Protein AF-A0A831ULV8-F1 (afdb_monomer_lite)

Structure (mmCIF, N/CA/C/O backbone):
data_AF-A0A831ULV8-F1
#
_entry.id   AF-A0A831ULV8-F1
#
loop_
_atom_site.group_PDB
_atom_site.id
_atom_site.type_symbol
_atom_site.label_atom_id
_atom_site.label_alt_id
_atom_site.label_comp_id
_atom_site.label_asym_id
_atom_site.label_entity_id
_atom_site.label_seq_id
_atom_site.pdbx_PDB_ins_code
_atom_site.Cartn_x
_atom_site.Cartn_y
_atom_site.Cartn_z
_atom_site.occupancy
_atom_site.B_iso_or_equiv
_atom_site.auth_seq_id
_atom_site.auth_comp_id
_atom_site.auth_asym_id
_atom_site.auth_atom_id
_atom_site.pdbx_PDB_model_num
ATOM 1 N N . MET A 1 1 ? 5.048 45.204 -60.645 1.00 44.41 1 MET A N 1
ATOM 2 C CA . MET A 1 1 ? 6.127 44.285 -60.219 1.00 44.41 1 MET A CA 1
ATOM 3 C C . MET A 1 1 ? 5.521 43.147 -59.410 1.00 44.41 1 MET A C 1
ATOM 5 O O . MET A 1 1 ? 5.108 43.391 -58.288 1.00 44.41 1 MET A O 1
ATOM 9 N N . HIS A 1 2 ? 5.391 41.951 -59.986 1.00 49.88 2 HIS A N 1
ATOM 10 C CA . HIS A 1 2 ? 5.035 40.711 -59.278 1.00 49.88 2 HIS A CA 1
ATOM 11 C C . HIS A 1 2 ? 5.882 39.591 -59.895 1.00 49.88 2 HIS A C 1
ATOM 13 O O . HIS A 1 2 ? 5.518 39.034 -60.927 1.00 49.88 2 HIS A O 1
ATOM 19 N N . GLY A 1 3 ? 7.052 39.328 -59.310 1.00 59.44 3 GLY A N 1
ATOM 20 C CA . GLY A 1 3 ? 7.892 38.193 -59.686 1.00 59.44 3 GLY A CA 1
ATOM 21 C C . GLY A 1 3 ? 7.357 36.935 -59.015 1.00 59.44 3 GLY A C 1
ATOM 22 O O . GLY A 1 3 ? 7.434 36.812 -57.795 1.00 59.44 3 GLY A O 1
ATOM 23 N N . ARG A 1 4 ? 6.775 36.021 -59.796 1.00 63.03 4 ARG A N 1
ATOM 24 C CA . ARG A 1 4 ? 6.417 34.684 -59.312 1.00 63.03 4 ARG A CA 1
ATOM 25 C C . ARG A 1 4 ? 7.653 33.800 -59.434 1.00 63.03 4 ARG A C 1
ATOM 27 O O . ARG A 1 4 ? 8.146 33.584 -60.534 1.00 63.03 4 ARG A O 1
ATOM 34 N N . CYS A 1 5 ? 8.154 33.337 -58.296 1.00 63.75 5 CYS A N 1
ATOM 35 C CA . CYS A 1 5 ? 9.215 32.343 -58.218 1.00 63.75 5 CYS A CA 1
ATOM 36 C C . CYS A 1 5 ? 8.572 30.964 -58.420 1.00 63.75 5 CYS A C 1
ATOM 38 O O . CYS A 1 5 ? 7.865 30.477 -57.534 1.00 63.75 5 CYS A O 1
ATOM 40 N N . GLU A 1 6 ? 8.759 30.363 -59.593 1.00 64.25 6 GLU A N 1
ATOM 41 C CA . GLU A 1 6 ? 8.382 28.970 -59.836 1.00 64.25 6 GLU A CA 1
ATOM 42 C C . GLU A 1 6 ? 9.305 28.062 -59.017 1.00 64.25 6 GLU A C 1
ATOM 44 O O . GLU A 1 6 ? 10.498 27.940 -59.287 1.00 64.25 6 GLU A O 1
ATOM 49 N N . ARG A 1 7 ? 8.757 27.432 -57.974 1.00 62.81 7 ARG A N 1
ATOM 50 C CA . ARG A 1 7 ? 9.444 26.345 -57.274 1.00 62.81 7 ARG A CA 1
ATOM 51 C C . ARG A 1 7 ? 9.420 25.117 -58.178 1.00 62.81 7 ARG A C 1
ATOM 53 O O . ARG A 1 7 ? 8.385 24.466 -58.312 1.00 62.81 7 ARG A O 1
ATOM 60 N N . ALA A 1 8 ? 10.564 24.808 -58.781 1.00 63.75 8 ALA A N 1
ATOM 61 C CA . ALA A 1 8 ? 10.786 23.541 -59.459 1.00 63.75 8 ALA A CA 1
ATOM 62 C C . ALA A 1 8 ? 10.522 22.397 -58.469 1.00 63.75 8 ALA A C 1
ATOM 64 O O . ALA A 1 8 ? 11.235 22.218 -57.483 1.00 63.75 8 ALA A O 1
ATOM 65 N N . SER A 1 9 ? 9.443 21.662 -58.715 1.00 62.88 9 SER A N 1
ATOM 66 C CA . SER A 1 9 ? 9.060 20.494 -57.931 1.00 62.88 9 SER A CA 1
ATOM 67 C C . SER A 1 9 ? 9.837 19.303 -58.483 1.00 62.88 9 SER A C 1
ATOM 69 O O . SER A 1 9 ? 9.358 18.611 -59.377 1.00 62.88 9 SER A O 1
ATOM 71 N N . ALA A 1 10 ? 11.074 19.109 -58.024 1.00 74.19 10 ALA A N 1
ATOM 72 C CA . ALA A 1 10 ? 11.824 17.896 -58.330 1.00 74.19 10 ALA A CA 1
ATOM 73 C C . ALA A 1 10 ? 11.142 16.722 -57.610 1.00 74.19 10 ALA A C 1
ATOM 75 O O . ALA A 1 10 ? 11.184 16.624 -56.385 1.00 74.19 10 ALA A O 1
ATOM 76 N N . GLY A 1 11 ? 10.426 15.890 -58.367 1.00 79.25 11 GLY A N 1
ATOM 77 C CA . GLY A 1 11 ? 9.801 14.681 -57.842 1.00 79.25 11 GLY A CA 1
ATOM 78 C C . GLY A 1 11 ? 10.858 13.636 -57.493 1.00 79.25 11 GLY A C 1
ATOM 79 O O . GLY A 1 11 ? 11.794 13.433 -58.262 1.00 79.25 11 GLY A O 1
ATOM 80 N N . LEU A 1 12 ? 10.694 12.975 -56.345 1.00 82.31 12 LEU A N 1
ATOM 81 C CA . LEU A 1 12 ? 11.511 11.831 -55.936 1.00 82.31 12 LEU A CA 1
ATOM 82 C C . LEU A 1 12 ? 11.413 10.718 -56.981 1.00 82.31 12 LEU A C 1
ATOM 84 O O . LEU A 1 12 ? 10.315 10.290 -57.350 1.00 82.31 12 LEU A O 1
ATOM 88 N N . THR A 1 13 ? 12.559 10.231 -57.441 1.00 93.44 13 THR A N 1
ATOM 89 C CA . THR A 1 13 ? 12.600 9.058 -58.312 1.00 93.44 13 THR A CA 1
ATOM 90 C C . THR A 1 13 ? 12.293 7.794 -57.504 1.00 93.44 13 THR A C 1
ATOM 92 O O . THR A 1 13 ? 12.571 7.703 -56.307 1.00 93.44 13 THR A O 1
ATOM 95 N N . LEU A 1 14 ? 11.726 6.774 -58.156 1.00 91.69 14 LEU A N 1
ATOM 96 C CA . LEU A 1 14 ? 11.402 5.499 -57.502 1.00 91.69 14 LEU A CA 1
ATOM 97 C C . LEU A 1 14 ? 12.647 4.824 -56.893 1.00 91.69 14 LEU A C 1
ATOM 99 O O . LEU A 1 14 ? 12.555 4.188 -55.845 1.00 91.69 14 LEU A O 1
ATOM 103 N N . ALA A 1 15 ? 13.813 5.001 -57.522 1.00 93.12 15 ALA A N 1
ATOM 104 C CA . ALA A 1 15 ? 15.082 4.483 -57.021 1.00 93.12 15 ALA A CA 1
ATOM 105 C C . ALA A 1 15 ? 15.525 5.178 -55.721 1.00 93.12 15 ALA A C 1
ATOM 107 O O . ALA A 1 15 ? 15.932 4.498 -54.782 1.00 93.12 15 ALA A O 1
ATOM 108 N N . GLU A 1 16 ? 15.398 6.506 -55.630 1.00 92.38 16 GLU A N 1
ATOM 109 C CA . GLU A 1 16 ? 15.710 7.253 -54.402 1.00 92.38 16 GLU A CA 1
ATOM 110 C C . GLU A 1 16 ? 14.804 6.830 -53.244 1.00 92.38 16 GLU A C 1
ATOM 112 O O . GLU A 1 16 ? 15.288 6.607 -52.135 1.00 92.38 16 GLU A O 1
ATOM 117 N N . LEU A 1 17 ? 13.506 6.635 -53.507 1.00 94.50 17 LEU A N 1
ATOM 118 C CA . LEU A 1 17 ? 12.571 6.134 -52.499 1.00 94.50 17 LEU A CA 1
ATOM 119 C C . LEU A 1 17 ? 12.999 4.753 -51.971 1.00 94.50 17 LEU A C 1
ATOM 121 O O . LEU A 1 17 ? 12.974 4.515 -50.764 1.00 94.50 17 LEU A O 1
ATOM 125 N N . LEU A 1 18 ? 13.417 3.851 -52.863 1.00 95.50 18 LEU A N 1
ATOM 126 C CA . LEU A 1 18 ? 13.834 2.500 -52.490 1.00 95.50 18 LEU A CA 1
ATOM 127 C C . LEU A 1 18 ? 15.087 2.522 -51.605 1.00 95.50 18 LEU A C 1
ATOM 129 O O . LEU A 1 18 ? 15.127 1.834 -50.587 1.00 95.50 18 LEU A O 1
ATOM 133 N N . VAL A 1 19 ? 16.077 3.351 -51.943 1.00 96.56 19 VAL A N 1
ATOM 134 C CA . VAL A 1 19 ? 17.294 3.511 -51.130 1.00 96.56 19 VAL A CA 1
ATOM 135 C C . VAL A 1 19 ? 16.959 4.046 -49.736 1.00 96.56 19 VAL A C 1
ATOM 137 O O . VAL A 1 19 ? 17.449 3.510 -48.743 1.00 96.56 19 VAL A O 1
ATOM 140 N N . VAL A 1 20 ? 16.084 5.051 -49.638 1.00 96.75 20 VAL A N 1
ATOM 141 C CA . VAL A 1 20 ? 15.657 5.606 -48.344 1.00 96.75 20 VAL A CA 1
ATOM 142 C C . VAL A 1 20 ? 14.977 4.541 -47.482 1.00 96.75 20 VAL A C 1
ATOM 144 O O . VAL A 1 20 ? 15.298 4.419 -46.300 1.00 96.75 20 VAL A O 1
ATOM 147 N N . LEU A 1 21 ? 14.093 3.724 -48.061 1.00 96.25 21 LEU A N 1
ATOM 148 C CA . LEU A 1 21 ? 13.426 2.644 -47.326 1.00 96.25 21 LEU A CA 1
ATOM 149 C C . LEU A 1 21 ? 14.411 1.586 -46.815 1.00 96.25 21 LEU A C 1
ATOM 151 O O . LEU A 1 21 ? 14.266 1.125 -45.684 1.00 96.25 21 LEU A O 1
ATOM 155 N N . VAL A 1 22 ? 15.434 1.236 -47.602 1.00 97.88 22 VAL A N 1
ATOM 156 C CA . VAL A 1 22 ? 16.490 0.307 -47.168 1.00 97.88 22 VAL A CA 1
ATOM 157 C C . VAL A 1 22 ? 17.270 0.883 -45.986 1.00 97.88 22 VAL A C 1
ATOM 159 O O . VAL A 1 22 ? 17.462 0.188 -44.989 1.00 97.88 22 VAL A O 1
ATOM 162 N N . ILE A 1 23 ? 17.670 2.155 -46.054 1.00 97.19 23 ILE A N 1
ATOM 163 C CA . ILE A 1 23 ? 18.409 2.813 -44.967 1.00 97.19 23 ILE A CA 1
ATOM 164 C C . ILE A 1 23 ? 17.558 2.870 -43.691 1.00 97.19 23 ILE A C 1
ATOM 166 O O . ILE A 1 23 ? 18.049 2.528 -42.616 1.00 97.19 23 ILE A O 1
ATOM 170 N N . ILE A 1 24 ? 16.276 3.242 -43.797 1.00 95.75 24 ILE A N 1
ATOM 171 C CA . ILE A 1 24 ? 15.356 3.262 -42.649 1.00 95.75 24 ILE A CA 1
ATOM 172 C C . ILE A 1 24 ? 15.186 1.853 -42.067 1.00 95.75 24 ILE A C 1
ATOM 174 O O . ILE A 1 24 ? 15.210 1.703 -40.848 1.00 95.75 24 ILE A O 1
ATOM 178 N N . GLY A 1 25 ? 15.068 0.820 -42.907 1.00 96.88 25 GLY A N 1
ATOM 179 C CA . GLY A 1 25 ? 14.960 -0.571 -42.460 1.00 96.88 25 GLY A CA 1
ATOM 180 C C . GLY A 1 25 ? 16.186 -1.036 -41.671 1.00 96.88 25 GLY A C 1
ATOM 181 O O . GLY A 1 25 ? 16.046 -1.628 -40.601 1.00 96.88 25 GLY A O 1
ATOM 182 N N . VAL A 1 26 ? 17.387 -0.704 -42.152 1.00 95.88 26 VAL A N 1
ATOM 183 C CA . VAL A 1 26 ? 18.640 -1.026 -41.452 1.00 95.88 26 VAL A CA 1
ATOM 184 C C . VAL A 1 26 ? 18.739 -0.254 -40.135 1.00 95.88 26 VAL A C 1
ATOM 186 O O . VAL A 1 26 ? 18.987 -0.869 -39.099 1.00 95.88 26 VAL A O 1
ATOM 189 N N . MET A 1 27 ? 18.477 1.057 -40.132 1.00 95.62 27 MET A N 1
ATOM 190 C CA . MET A 1 27 ? 18.512 1.853 -38.899 1.00 95.62 27 MET A CA 1
ATOM 191 C C . MET A 1 27 ? 17.498 1.351 -37.865 1.00 95.62 27 MET A C 1
ATOM 193 O O . MET A 1 27 ? 17.8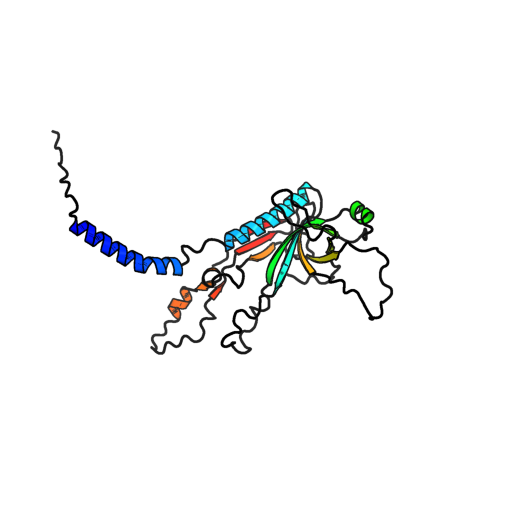46 1.190 -36.697 1.00 95.62 27 MET A O 1
ATOM 197 N N . ALA A 1 28 ? 16.271 1.034 -38.287 1.00 92.88 28 ALA A N 1
ATOM 198 C CA . ALA A 1 28 ? 15.246 0.490 -37.402 1.00 92.88 28 ALA A CA 1
ATOM 199 C C . ALA A 1 28 ? 15.661 -0.864 -36.802 1.00 92.88 28 ALA A C 1
ATOM 201 O O . ALA A 1 28 ? 15.442 -1.092 -35.614 1.00 92.88 28 ALA A O 1
ATOM 202 N N . SER A 1 29 ? 16.311 -1.738 -37.581 1.00 93.75 29 SER A N 1
ATOM 203 C CA . SER A 1 29 ? 16.758 -3.057 -37.104 1.00 93.75 29 SER A CA 1
ATOM 204 C C . SER A 1 29 ? 17.772 -2.988 -35.955 1.00 93.75 29 SER A C 1
ATOM 206 O O . SER A 1 29 ? 17.779 -3.866 -35.096 1.00 93.75 29 SER A O 1
ATOM 208 N N . ILE A 1 30 ? 18.579 -1.924 -35.906 1.00 89.69 30 ILE A N 1
ATOM 209 C CA . ILE A 1 30 ? 19.590 -1.701 -34.862 1.00 89.69 30 ILE A CA 1
ATOM 210 C C . ILE A 1 30 ? 18.995 -0.904 -33.694 1.00 89.69 30 ILE A C 1
ATOM 212 O O . ILE A 1 30 ? 19.258 -1.206 -32.532 1.00 89.69 30 ILE A O 1
ATOM 216 N N . ALA A 1 31 ? 18.157 0.092 -33.987 1.00 82.88 31 ALA A N 1
ATOM 217 C CA . ALA A 1 31 ? 17.582 0.965 -32.970 1.00 82.88 31 ALA A CA 1
ATOM 218 C C . ALA A 1 31 ? 16.526 0.265 -32.099 1.00 82.88 31 ALA A C 1
ATOM 220 O O . ALA A 1 31 ? 16.419 0.569 -30.914 1.00 82.88 31 ALA A O 1
ATOM 221 N N . ILE A 1 32 ? 15.748 -0.675 -32.650 1.00 80.00 32 ILE A N 1
ATOM 222 C CA . ILE A 1 32 ? 14.659 -1.332 -31.912 1.00 80.00 32 ILE A CA 1
ATOM 223 C C . ILE A 1 32 ? 15.180 -2.124 -30.694 1.00 80.00 32 ILE A C 1
ATOM 225 O O . ILE A 1 32 ? 14.686 -1.873 -29.594 1.00 80.00 32 ILE A O 1
ATOM 229 N N . PRO A 1 33 ? 16.180 -3.024 -30.816 1.00 73.94 33 PRO A N 1
ATOM 230 C CA . PRO A 1 33 ? 16.753 -3.707 -29.655 1.00 73.94 33 PRO A CA 1
ATOM 231 C C . PRO A 1 33 ? 17.326 -2.737 -28.621 1.00 73.94 33 PRO A C 1
ATOM 233 O O . PRO A 1 33 ? 17.159 -2.962 -27.428 1.00 73.94 33 PRO A O 1
ATOM 236 N N . MET A 1 34 ? 17.940 -1.637 -29.072 1.00 77.62 34 MET A N 1
ATOM 237 C CA . MET A 1 34 ? 18.486 -0.607 -28.187 1.00 77.62 34 MET A CA 1
ATOM 238 C C . MET A 1 34 ? 17.383 0.120 -27.410 1.00 77.62 34 MET A C 1
ATOM 240 O O . MET A 1 34 ? 17.547 0.359 -26.223 1.00 77.62 34 MET A O 1
ATOM 244 N N . LEU A 1 35 ? 16.232 0.404 -28.027 1.00 70.94 35 LEU A N 1
ATOM 245 C CA . LEU A 1 35 ? 15.073 0.992 -27.342 1.00 70.94 35 LEU A CA 1
ATOM 246 C C . LEU A 1 35 ? 14.436 0.034 -26.323 1.00 70.94 35 LEU A C 1
ATOM 248 O O . LEU A 1 35 ? 13.973 0.482 -25.273 1.00 70.94 35 LEU A O 1
ATOM 252 N N . TYR A 1 36 ? 14.425 -1.273 -26.608 1.00 69.00 36 TYR A N 1
ATOM 253 C CA . TYR A 1 36 ? 14.000 -2.288 -25.639 1.00 69.00 36 TYR A CA 1
ATOM 254 C C . TYR A 1 36 ? 14.997 -2.426 -24.483 1.00 69.00 36 TYR A C 1
ATOM 256 O O . TYR A 1 36 ? 14.577 -2.470 -23.330 1.00 69.00 36 TYR A O 1
ATOM 264 N N . ALA A 1 37 ? 16.299 -2.448 -24.777 1.00 64.31 37 ALA A N 1
ATOM 265 C CA . ALA A 1 37 ? 17.359 -2.531 -23.774 1.00 64.31 37 ALA A CA 1
ATOM 266 C C . ALA A 1 37 ? 17.435 -1.268 -22.900 1.00 64.31 37 ALA A C 1
ATOM 268 O O . ALA A 1 37 ? 17.601 -1.374 -21.691 1.00 64.31 37 ALA A O 1
ATOM 269 N N . ALA A 1 38 ? 17.212 -0.088 -23.485 1.00 65.38 38 ALA A N 1
ATOM 270 C CA . ALA A 1 38 ? 17.121 1.191 -22.779 1.00 65.38 38 ALA A CA 1
ATOM 271 C C . ALA A 1 38 ? 15.814 1.352 -21.978 1.00 65.38 38 ALA A C 1
ATOM 273 O O . ALA A 1 38 ? 15.556 2.408 -21.404 1.00 65.38 38 ALA A O 1
ATOM 274 N N . GLY A 1 39 ? 14.946 0.337 -21.976 1.00 61.44 39 GLY A N 1
ATOM 275 C CA . GLY A 1 39 ? 13.717 0.328 -21.196 1.00 61.44 39 GLY A CA 1
ATOM 276 C C . GLY A 1 39 ? 12.694 1.399 -21.592 1.00 61.44 39 GLY A C 1
ATOM 277 O O . GLY A 1 39 ? 11.767 1.672 -20.830 1.00 61.44 39 GLY A O 1
ATOM 278 N N . ALA A 1 40 ? 12.807 1.985 -22.792 1.00 63.81 40 ALA A N 1
ATOM 279 C CA . ALA A 1 40 ? 11.910 3.037 -23.285 1.00 63.81 40 ALA A CA 1
ATOM 280 C C . ALA A 1 40 ? 10.457 2.553 -23.474 1.00 63.81 40 ALA A C 1
ATOM 282 O O . ALA A 1 40 ? 9.528 3.355 -23.561 1.00 63.81 40 ALA A O 1
ATOM 283 N N . LEU A 1 41 ? 10.261 1.234 -23.537 1.00 60.41 41 LEU A N 1
ATOM 284 C CA . LEU A 1 41 ? 8.959 0.571 -23.642 1.00 60.41 41 LEU A CA 1
ATOM 285 C C . LEU A 1 41 ? 8.595 -0.217 -22.381 1.00 60.41 41 LEU A C 1
ATOM 287 O O . LEU A 1 41 ? 7.532 -0.843 -22.328 1.00 60.41 41 LEU A O 1
ATOM 291 N N . THR A 1 42 ? 9.456 -0.194 -21.364 1.00 60.09 42 THR A N 1
ATOM 292 C CA . THR A 1 42 ? 9.159 -0.814 -20.085 1.00 60.09 42 THR A CA 1
ATOM 293 C C . THR A 1 42 ? 8.094 0.026 -19.407 1.00 60.09 42 THR A C 1
ATOM 295 O O . THR A 1 42 ? 8.372 1.096 -18.870 1.00 60.09 42 THR A O 1
ATOM 298 N N . GLY A 1 43 ? 6.843 -0.428 -19.498 1.00 65.94 43 GLY A N 1
ATOM 299 C CA . GLY A 1 43 ? 5.714 0.270 -18.897 1.00 65.94 43 GLY A CA 1
ATOM 300 C C . GLY A 1 43 ? 5.995 0.604 -17.433 1.00 65.94 43 GLY A C 1
ATOM 301 O O . GLY A 1 43 ? 6.669 -0.158 -16.740 1.00 65.94 43 GLY A O 1
ATOM 302 N N . ASP A 1 44 ? 5.457 1.732 -16.972 1.00 78.88 44 ASP A N 1
ATOM 303 C CA . ASP A 1 44 ? 5.531 2.244 -15.597 1.00 78.88 44 ASP A CA 1
ATOM 304 C C . ASP A 1 44 ? 4.773 1.334 -14.603 1.00 78.88 44 ASP A C 1
ATOM 306 O O . ASP A 1 44 ? 3.910 1.772 -13.849 1.00 78.88 44 ASP A O 1
ATOM 310 N N . LYS A 1 45 ? 5.034 0.020 -14.631 1.00 81.25 45 LYS A N 1
ATOM 311 C CA . LYS A 1 45 ? 4.406 -0.998 -13.780 1.00 81.25 45 LYS A CA 1
ATOM 312 C C . LYS A 1 45 ? 4.649 -0.673 -12.315 1.00 81.25 45 LYS A C 1
ATOM 314 O O . LYS A 1 45 ? 3.743 -0.799 -11.500 1.00 81.25 45 LYS A O 1
ATOM 319 N N . LEU A 1 46 ? 5.862 -0.215 -12.002 1.00 82.06 46 LEU A N 1
ATOM 320 C CA . LEU A 1 46 ? 6.237 0.172 -10.653 1.00 82.06 46 LEU A CA 1
ATOM 321 C C . LEU A 1 46 ? 5.462 1.411 -10.190 1.00 82.06 46 LEU A C 1
ATOM 323 O O . LEU A 1 46 ? 4.887 1.393 -9.104 1.00 82.06 46 LEU A O 1
ATOM 327 N N . GLY A 1 47 ? 5.367 2.455 -11.019 1.00 82.31 47 GLY A N 1
ATOM 328 C CA . GLY A 1 47 ? 4.557 3.625 -10.695 1.00 82.31 47 GLY A CA 1
ATOM 329 C C . GLY A 1 47 ? 3.063 3.313 -10.643 1.00 82.31 47 GLY A C 1
ATOM 330 O O . GLY A 1 47 ? 2.350 3.888 -9.826 1.00 82.31 47 GLY A O 1
ATOM 331 N N . VAL A 1 48 ? 2.556 2.379 -11.457 1.00 84.00 48 VAL A N 1
ATOM 332 C CA . VAL A 1 48 ? 1.177 1.872 -11.341 1.00 84.00 48 VAL A CA 1
ATOM 333 C C . VAL A 1 48 ? 0.963 1.190 -9.988 1.00 84.00 48 VAL A C 1
ATOM 335 O O . VAL A 1 48 ? 0.081 1.623 -9.252 1.00 84.00 48 VAL A O 1
ATOM 338 N N . ALA A 1 49 ? 1.802 0.224 -9.608 1.00 81.06 49 ALA A N 1
ATOM 339 C CA . ALA A 1 49 ? 1.688 -0.475 -8.326 1.00 81.06 49 ALA A CA 1
ATOM 340 C C . ALA A 1 49 ? 1.809 0.481 -7.123 1.00 81.06 49 ALA A C 1
ATOM 342 O O . ALA A 1 49 ? 1.013 0.422 -6.185 1.00 81.06 49 ALA A O 1
ATOM 343 N N . ALA A 1 50 ? 2.756 1.423 -7.170 1.00 85.44 50 ALA A N 1
ATOM 344 C CA . ALA A 1 50 ? 2.909 2.443 -6.136 1.00 85.44 50 ALA A CA 1
ATOM 345 C C . ALA A 1 50 ? 1.681 3.366 -6.048 1.00 85.44 50 ALA A C 1
ATOM 347 O O . ALA A 1 50 ? 1.238 3.697 -4.947 1.00 85.44 50 ALA A O 1
ATOM 348 N N . ARG A 1 51 ? 1.090 3.754 -7.189 1.00 85.69 51 ARG A N 1
ATOM 349 C CA . ARG A 1 51 ? -0.155 4.540 -7.234 1.00 85.69 51 ARG A CA 1
ATOM 350 C C . ARG A 1 51 ? -1.351 3.770 -6.689 1.00 85.69 51 ARG A C 1
ATOM 352 O O . ARG A 1 51 ? -2.171 4.376 -6.004 1.00 85.69 51 ARG A O 1
ATOM 359 N N . GLU A 1 52 ? -1.453 2.474 -6.960 1.00 86.44 52 GLU A N 1
ATOM 360 C CA . GLU A 1 52 ? -2.505 1.617 -6.404 1.00 86.44 52 GLU A CA 1
ATOM 361 C C . GLU A 1 52 ? -2.388 1.524 -4.881 1.00 86.44 52 GLU A C 1
ATOM 363 O O . GLU A 1 52 ? -3.344 1.833 -4.168 1.00 86.44 52 GLU A O 1
ATOM 368 N N . TYR A 1 53 ? -1.198 1.210 -4.367 1.00 87.06 53 TYR A N 1
ATOM 369 C CA . TYR A 1 53 ? -0.950 1.159 -2.927 1.00 87.06 53 TYR A CA 1
ATOM 370 C C . TYR A 1 53 ? -1.211 2.515 -2.248 1.00 87.06 53 TYR A C 1
ATOM 372 O O . TYR A 1 53 ? -1.901 2.596 -1.228 1.00 87.06 53 TYR A O 1
ATOM 380 N N . TYR A 1 54 ? -0.746 3.607 -2.861 1.00 90.00 54 TYR A N 1
ATOM 381 C CA . TYR A 1 54 ? -1.057 4.973 -2.441 1.00 90.00 54 TYR A CA 1
ATOM 382 C C . TYR A 1 54 ? -2.570 5.239 -2.390 1.00 90.00 54 TYR A C 1
ATOM 384 O O . TYR A 1 54 ? -3.070 5.809 -1.415 1.00 90.00 54 TYR A O 1
ATOM 392 N N . ALA A 1 55 ? -3.308 4.840 -3.430 1.00 87.50 55 ALA A N 1
ATOM 393 C CA . ALA A 1 55 ? -4.748 5.046 -3.518 1.00 87.50 55 ALA A CA 1
ATOM 394 C C . ALA A 1 55 ? -5.487 4.296 -2.403 1.00 87.50 55 ALA A C 1
ATOM 396 O O . ALA A 1 55 ? -6.396 4.863 -1.796 1.00 87.50 55 ALA A O 1
ATOM 397 N N . LEU A 1 56 ? -5.054 3.077 -2.080 1.00 90.25 56 LEU A N 1
ATOM 398 C CA . LEU A 1 56 ? -5.621 2.262 -1.006 1.00 90.25 56 LEU A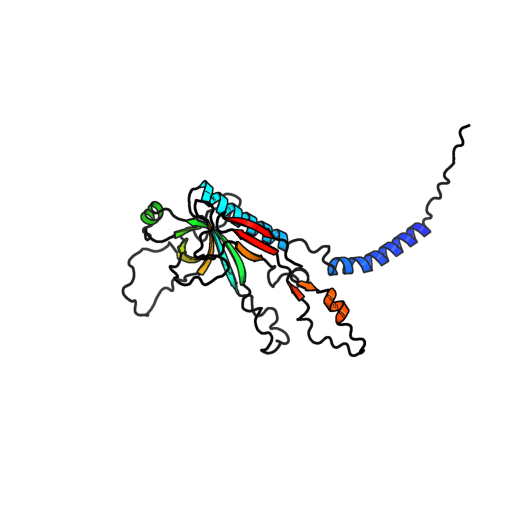 CA 1
ATOM 399 C C . LEU A 1 56 ? -5.350 2.849 0.378 1.00 90.25 56 LEU A C 1
ATOM 401 O O . LEU A 1 56 ? -6.283 2.991 1.168 1.00 90.25 56 LEU A O 1
ATOM 405 N N . LEU A 1 57 ? -4.115 3.273 0.664 1.00 91.50 57 LEU A N 1
ATOM 406 C CA . LEU A 1 57 ? -3.800 3.962 1.921 1.00 91.50 57 LEU A CA 1
ATOM 407 C C . LEU A 1 57 ? -4.620 5.248 2.073 1.00 91.50 57 LEU A C 1
ATOM 409 O O . LEU A 1 57 ? -5.181 5.532 3.134 1.00 91.50 57 LEU A O 1
ATOM 413 N N . ARG A 1 58 ? -4.736 6.026 0.991 1.00 91.94 58 ARG A N 1
ATO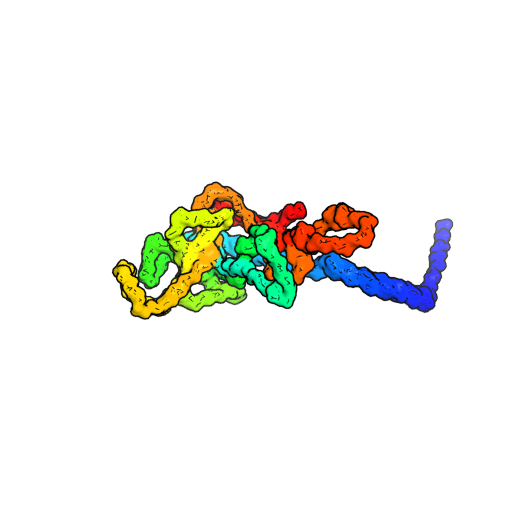M 414 C CA . ARG A 1 58 ? -5.549 7.243 0.980 1.00 91.94 58 ARG A CA 1
ATOM 415 C C . ARG A 1 58 ? -7.031 6.932 1.198 1.00 91.94 58 ARG A C 1
ATOM 417 O O . ARG A 1 58 ? -7.685 7.674 1.933 1.00 91.94 58 ARG A O 1
ATOM 424 N N . ALA A 1 59 ? -7.553 5.872 0.584 1.00 89.00 59 ALA A N 1
ATOM 425 C CA . ALA A 1 59 ? -8.931 5.426 0.757 1.00 89.00 59 ALA A CA 1
ATOM 426 C C . ALA A 1 59 ? -9.199 4.987 2.203 1.00 89.00 59 ALA A C 1
ATOM 428 O O . ALA A 1 59 ? -10.176 5.447 2.792 1.00 89.00 59 ALA A O 1
ATOM 429 N N . ALA A 1 60 ? -8.299 4.201 2.804 1.00 90.75 60 ALA A N 1
ATOM 430 C CA . ALA A 1 60 ? -8.385 3.788 4.203 1.00 90.75 60 ALA A CA 1
ATOM 431 C C . ALA A 1 60 ? -8.458 4.992 5.151 1.00 90.75 60 ALA A C 1
ATOM 433 O O . ALA A 1 60 ? -9.353 5.071 5.991 1.00 90.75 60 ALA A O 1
ATOM 434 N N . ARG A 1 61 ? -7.594 5.992 4.946 1.00 94.31 61 ARG A N 1
ATOM 435 C CA . ARG A 1 61 ? -7.617 7.240 5.718 1.00 94.31 61 ARG A CA 1
ATOM 436 C C . ARG A 1 61 ? -8.927 8.015 5.564 1.00 94.31 61 ARG A C 1
ATOM 438 O O . ARG A 1 61 ? -9.488 8.481 6.552 1.00 94.31 61 ARG A O 1
ATOM 445 N N . ILE A 1 62 ? -9.406 8.188 4.328 1.00 90.88 62 ILE A N 1
ATOM 446 C CA . ILE A 1 62 ? -10.669 8.899 4.061 1.00 90.88 62 ILE A CA 1
ATOM 447 C C . ILE A 1 62 ? -11.830 8.164 4.729 1.00 90.88 62 ILE A C 1
ATOM 449 O O . ILE A 1 62 ? -12.673 8.802 5.351 1.00 90.88 62 ILE A O 1
ATOM 453 N N . TYR A 1 63 ? -11.855 6.837 4.639 1.00 89.69 63 TYR A N 1
ATOM 454 C CA . TYR A 1 63 ? -12.879 6.017 5.269 1.00 89.69 63 TYR A CA 1
ATOM 455 C C . TYR A 1 63 ? -12.854 6.138 6.791 1.00 89.69 63 TYR A C 1
ATOM 457 O O . TYR A 1 63 ? -13.921 6.283 7.389 1.00 89.69 63 TYR A O 1
ATOM 465 N N . ALA A 1 64 ? -11.664 6.122 7.404 1.00 91.88 64 ALA A N 1
ATOM 466 C CA . ALA A 1 64 ? -11.511 6.288 8.846 1.00 91.88 64 ALA A CA 1
ATOM 467 C C . ALA A 1 64 ? -12.128 7.612 9.321 1.00 91.88 64 ALA A C 1
ATOM 469 O O . ALA A 1 64 ? -12.949 7.636 10.241 1.00 91.88 64 ALA A O 1
ATOM 470 N N . ALA A 1 65 ? -11.797 8.701 8.620 1.00 92.06 65 ALA A N 1
ATOM 471 C CA . ALA A 1 65 ? -12.310 10.034 8.914 1.00 92.06 65 ALA A CA 1
ATOM 472 C C . ALA A 1 65 ? -13.819 10.165 8.657 1.00 92.06 65 ALA A C 1
ATOM 474 O O . ALA A 1 65 ? -14.543 10.712 9.484 1.00 92.06 65 ALA A O 1
ATOM 475 N N . ALA A 1 66 ? -14.311 9.640 7.532 1.00 91.25 66 ALA A N 1
ATOM 476 C CA . ALA A 1 66 ? -15.714 9.765 7.141 1.00 91.25 66 ALA A CA 1
ATOM 477 C C . ALA A 1 66 ? -16.664 8.959 8.040 1.00 91.25 66 ALA A C 1
ATOM 479 O O . ALA A 1 66 ? -17.781 9.398 8.298 1.00 91.25 66 ALA A O 1
ATOM 480 N N . ASN A 1 67 ? -16.228 7.791 8.522 1.00 89.31 67 ASN A N 1
ATOM 481 C CA . ASN A 1 67 ? -17.056 6.885 9.324 1.00 89.31 67 ASN A CA 1
ATOM 482 C C . ASN A 1 67 ? -16.749 6.956 10.825 1.00 89.31 67 ASN A C 1
ATOM 484 O O . ASN A 1 67 ? -17.315 6.184 11.605 1.00 89.31 67 ASN A O 1
ATOM 488 N N . THR A 1 68 ? -15.857 7.860 11.242 1.00 94.19 68 THR A N 1
ATOM 489 C CA . THR A 1 68 ? -15.415 8.024 12.637 1.00 94.19 68 THR A CA 1
ATOM 490 C C . THR A 1 68 ? -14.965 6.710 13.286 1.00 94.19 68 THR A C 1
ATOM 492 O O . THR A 1 68 ? -15.221 6.447 14.458 1.00 94.19 68 THR A O 1
ATOM 495 N N . VAL A 1 69 ? -14.310 5.853 12.504 1.00 91.94 69 VAL A N 1
ATOM 496 C CA . VAL A 1 69 ? -13.878 4.509 12.909 1.00 91.94 69 VAL A CA 1
ATOM 497 C C . VAL A 1 69 ? -12.411 4.322 12.545 1.00 91.94 69 VAL A C 1
ATOM 499 O O . VAL A 1 69 ? -11.936 4.920 11.586 1.00 91.94 69 VAL A O 1
ATOM 502 N N . GLY A 1 70 ? -11.669 3.512 13.302 1.00 91.81 70 GLY A N 1
ATOM 503 C CA . GLY A 1 70 ? -10.331 3.107 12.867 1.00 91.81 70 GLY A CA 1
ATOM 504 C C . GLY A 1 70 ? -10.424 2.361 11.535 1.00 91.81 70 GLY A C 1
ATOM 505 O O . GLY A 1 70 ? -11.308 1.524 11.373 1.00 91.81 70 GLY A O 1
ATOM 506 N N . ALA A 1 71 ? -9.559 2.652 10.570 1.00 92.56 71 ALA A N 1
ATOM 507 C CA . ALA A 1 71 ? -9.508 1.888 9.324 1.00 92.56 71 ALA A CA 1
ATOM 508 C C . ALA A 1 71 ? -8.093 1.845 8.771 1.00 92.56 71 ALA A C 1
ATOM 510 O O . ALA A 1 71 ? -7.310 2.760 8.999 1.00 92.56 71 ALA A O 1
ATOM 511 N N . GLY A 1 72 ? -7.750 0.787 8.051 1.00 91.38 72 GLY A N 1
ATOM 5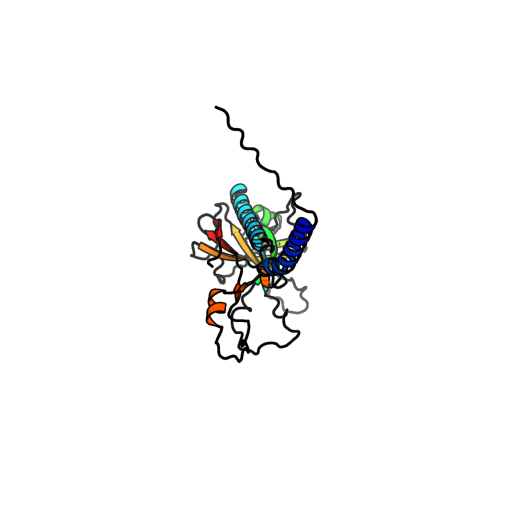12 C CA . GLY A 1 72 ? -6.382 0.563 7.618 1.00 91.38 72 GLY A CA 1
ATOM 513 C C . GLY A 1 72 ? -6.266 -0.291 6.373 1.00 91.38 72 GLY A C 1
ATOM 514 O O . GLY A 1 72 ? -7.254 -0.800 5.845 1.00 91.38 72 GLY A O 1
ATOM 515 N N . LEU A 1 73 ? -5.028 -0.435 5.919 1.00 90.50 73 LEU A N 1
ATOM 516 C CA . LEU A 1 73 ? -4.637 -1.387 4.890 1.00 90.50 73 LEU A CA 1
ATOM 517 C C . LEU A 1 73 ? -3.800 -2.469 5.565 1.00 90.50 73 LEU A C 1
ATOM 519 O O . LEU A 1 73 ? -2.699 -2.176 6.031 1.00 90.50 73 LEU A O 1
ATOM 523 N N . ALA A 1 74 ? -4.341 -3.681 5.633 1.00 88.00 74 ALA A N 1
ATOM 524 C CA . ALA A 1 74 ? -3.640 -4.856 6.126 1.00 88.00 74 ALA A CA 1
ATOM 525 C C . ALA A 1 74 ? -3.103 -5.656 4.940 1.00 88.00 74 ALA A C 1
ATOM 527 O O . ALA A 1 74 ? -3.747 -5.728 3.891 1.00 88.00 74 ALA A O 1
ATOM 528 N N . TYR A 1 75 ? -1.909 -6.219 5.084 1.00 84.56 75 TYR A N 1
ATOM 529 C CA . TYR A 1 75 ? -1.259 -6.950 4.012 1.00 84.56 75 TYR A CA 1
ATOM 530 C C . TYR A 1 75 ? -0.268 -7.992 4.519 1.00 84.56 75 TYR A C 1
ATOM 532 O O . TYR A 1 75 ? 0.296 -7.898 5.613 1.00 84.56 75 TYR A O 1
ATOM 540 N N . TRP A 1 76 ? -0.074 -9.010 3.686 1.00 76.44 76 TRP A N 1
ATOM 541 C CA . TRP A 1 76 ? 0.871 -10.086 3.922 1.00 76.44 76 TRP A CA 1
ATOM 542 C C . TRP A 1 76 ? 2.228 -9.735 3.327 1.00 76.44 76 TRP A C 1
ATOM 544 O O . TRP A 1 76 ? 2.334 -9.451 2.131 1.00 76.44 76 TRP A O 1
ATOM 554 N N . LEU A 1 77 ? 3.259 -9.811 4.163 1.00 71.56 77 LEU A N 1
ATOM 555 C CA . LEU A 1 77 ? 4.649 -9.681 3.760 1.00 71.56 77 LEU A CA 1
ATOM 556 C C . LEU A 1 77 ? 5.254 -11.078 3.611 1.00 71.56 77 LEU A C 1
ATOM 558 O O . LEU A 1 77 ? 5.554 -11.737 4.603 1.00 71.56 77 LEU A O 1
ATOM 562 N N . ALA A 1 78 ? 5.427 -11.533 2.373 1.00 63.69 78 ALA A N 1
ATOM 563 C CA . ALA A 1 78 ? 6.172 -12.752 2.095 1.00 63.69 78 ALA A CA 1
ATOM 564 C C . ALA A 1 78 ? 7.676 -12.435 2.109 1.00 63.69 78 ALA A C 1
ATOM 566 O O . ALA A 1 78 ? 8.068 -11.416 1.527 1.00 63.69 78 ALA A O 1
ATOM 567 N N . PRO A 1 79 ? 8.527 -13.266 2.739 1.00 61.75 79 PRO A N 1
ATOM 568 C CA . PRO A 1 79 ? 9.963 -13.154 2.528 1.00 61.75 79 PRO A CA 1
ATOM 569 C C . PRO A 1 79 ? 10.255 -13.303 1.036 1.00 61.75 79 PRO A C 1
ATOM 571 O O . PRO A 1 79 ? 9.516 -13.980 0.311 1.00 61.75 79 PRO A O 1
ATOM 574 N N . ALA A 1 80 ? 11.316 -12.651 0.569 1.00 58.47 80 ALA A N 1
ATOM 575 C CA . ALA A 1 80 ? 11.826 -12.922 -0.759 1.00 58.47 80 ALA A CA 1
ATOM 576 C C . ALA A 1 80 ? 11.998 -14.437 -0.947 1.00 58.47 80 ALA A C 1
ATOM 578 O O . ALA A 1 80 ? 12.566 -15.075 -0.063 1.00 58.47 80 ALA A O 1
ATOM 579 N N . PRO A 1 81 ? 11.506 -15.040 -2.045 1.00 56.34 81 PRO A N 1
ATOM 580 C CA . PRO A 1 81 ? 11.893 -16.399 -2.372 1.00 56.34 81 PRO A CA 1
ATOM 581 C C . PRO A 1 81 ? 13.418 -16.412 -2.492 1.00 56.34 81 PRO A C 1
ATOM 583 O O . PRO A 1 81 ? 13.974 -15.829 -3.424 1.00 56.34 81 PRO A O 1
ATOM 586 N N . ASP A 1 82 ? 14.083 -17.060 -1.535 1.00 51.62 82 ASP A N 1
ATOM 587 C CA . ASP A 1 82 ? 15.545 -17.166 -1.446 1.00 51.62 82 ASP A CA 1
ATOM 588 C C . ASP A 1 82 ? 16.171 -17.861 -2.680 1.00 51.62 82 ASP A C 1
ATOM 590 O O . ASP A 1 82 ? 17.389 -17.939 -2.804 1.00 51.62 82 ASP A O 1
ATOM 594 N N . ASN A 1 83 ? 15.370 -18.372 -3.627 1.00 45.53 83 ASN A N 1
ATOM 595 C CA . ASN A 1 83 ? 15.792 -19.444 -4.526 1.00 45.53 83 ASN A CA 1
ATOM 596 C C . ASN A 1 83 ? 15.394 -19.339 -6.012 1.00 45.53 83 ASN A C 1
ATOM 598 O O . ASN A 1 83 ? 15.447 -20.349 -6.716 1.00 45.53 83 ASN A O 1
ATOM 602 N N . LEU A 1 84 ? 15.129 -18.156 -6.580 1.00 47.16 84 LEU A N 1
ATOM 603 C CA . LEU A 1 84 ? 15.034 -18.058 -8.055 1.00 47.16 84 LEU A CA 1
ATOM 604 C C . LEU A 1 84 ? 16.386 -18.240 -8.787 1.00 47.16 84 LEU A C 1
ATOM 606 O O . LEU A 1 84 ? 16.393 -18.403 -10.006 1.00 47.16 84 LEU A O 1
ATOM 610 N N . TYR A 1 85 ? 17.512 -18.314 -8.063 1.00 46.34 85 TYR A N 1
ATOM 611 C CA . TYR A 1 85 ? 18.849 -18.588 -8.619 1.00 46.34 85 TYR A CA 1
ATOM 612 C C . TYR A 1 85 ? 19.459 -19.946 -8.215 1.00 46.34 85 TYR A C 1
ATOM 614 O O . TYR A 1 85 ? 20.564 -20.279 -8.640 1.00 46.34 85 TYR A O 1
ATOM 622 N N . GLU A 1 86 ? 18.737 -20.814 -7.500 1.00 43.72 86 GLU A N 1
ATOM 623 C CA . GLU A 1 86 ? 19.275 -22.105 -7.025 1.00 43.72 86 GLU A CA 1
ATOM 624 C C . GLU A 1 86 ? 19.421 -23.209 -8.097 1.00 43.72 86 GLU A C 1
ATOM 626 O O . GLU A 1 86 ? 19.585 -24.385 -7.768 1.00 43.72 86 GLU A O 1
ATOM 631 N N . ARG A 1 87 ? 19.427 -22.883 -9.400 1.00 40.62 87 ARG A N 1
ATOM 632 C CA . ARG A 1 87 ? 19.656 -23.897 -10.451 1.00 40.62 87 ARG A CA 1
ATOM 633 C C . ARG A 1 87 ? 20.915 -23.792 -11.293 1.00 40.62 87 ARG A C 1
ATOM 635 O O . ARG A 1 87 ? 21.094 -24.659 -12.147 1.00 40.62 87 ARG A O 1
ATOM 642 N N . ARG A 1 88 ? 21.842 -22.874 -11.017 1.00 39.09 88 ARG A N 1
ATOM 643 C CA . ARG A 1 88 ? 23.244 -23.025 -11.449 1.00 39.09 88 ARG A CA 1
ATOM 644 C C . ARG A 1 88 ? 24.127 -22.037 -10.689 1.00 39.09 88 ARG A C 1
ATOM 646 O O . ARG A 1 88 ? 23.993 -20.840 -10.879 1.00 39.09 88 ARG A O 1
ATOM 653 N N . THR A 1 89 ? 25.006 -22.593 -9.850 1.00 40.94 89 THR A N 1
ATOM 654 C CA . THR A 1 89 ? 26.102 -21.927 -9.118 1.00 40.94 89 THR A CA 1
ATOM 655 C C . THR A 1 89 ? 25.680 -20.804 -8.167 1.00 40.94 89 THR A C 1
ATOM 657 O O . THR A 1 89 ? 25.730 -19.633 -8.513 1.00 40.94 89 THR A O 1
ATOM 660 N N . LEU A 1 90 ? 25.326 -21.188 -6.936 1.00 37.69 90 LEU A N 1
ATOM 661 C CA . LEU A 1 90 ? 25.260 -20.285 -5.784 1.00 37.69 90 LEU A CA 1
ATOM 662 C C . LEU A 1 90 ? 26.642 -19.655 -5.511 1.00 37.69 90 LEU A C 1
ATOM 664 O O . LEU A 1 90 ? 27.613 -20.412 -5.368 1.00 37.69 90 LEU A O 1
ATOM 668 N N . PRO A 1 91 ? 26.743 -18.325 -5.356 1.00 36.31 91 PRO A N 1
ATOM 669 C CA . PRO A 1 91 ? 27.871 -17.704 -4.678 1.00 36.31 91 PRO A CA 1
ATOM 670 C C . PRO A 1 91 ? 27.890 -18.139 -3.206 1.00 36.31 91 PRO A C 1
ATOM 672 O O . PRO A 1 91 ? 26.860 -18.346 -2.560 1.00 36.31 91 PRO A O 1
ATOM 675 N N . ARG A 1 92 ? 29.092 -18.365 -2.675 1.00 36.44 92 ARG A N 1
ATOM 676 C CA . ARG A 1 92 ? 29.307 -18.870 -1.315 1.00 36.44 92 ARG A CA 1
ATOM 677 C C . ARG A 1 92 ? 29.234 -17.731 -0.308 1.00 36.44 92 ARG A C 1
ATOM 679 O O . ARG A 1 92 ? 30.082 -16.858 -0.380 1.00 36.44 92 ARG A O 1
ATOM 686 N N . ALA A 1 93 ? 28.353 -17.857 0.688 1.00 40.09 93 ALA A N 1
ATOM 687 C CA . ALA A 1 93 ? 28.482 -17.451 2.105 1.00 40.09 93 ALA A CA 1
ATOM 688 C C . ALA A 1 93 ? 28.992 -16.032 2.475 1.00 40.09 93 ALA A C 1
ATOM 690 O O . ALA A 1 93 ? 29.092 -15.721 3.661 1.00 40.09 93 ALA A O 1
ATOM 691 N N . TRP A 1 94 ? 29.281 -15.173 1.500 1.00 42.00 94 TRP A N 1
ATOM 692 C CA . TRP A 1 94 ? 29.770 -13.810 1.676 1.00 42.00 94 TRP A CA 1
ATOM 693 C C . TRP A 1 94 ? 28.930 -12.766 0.920 1.00 42.00 94 TRP A C 1
ATOM 695 O O . TRP A 1 94 ? 29.167 -11.582 1.137 1.00 42.00 94 TRP A O 1
ATOM 705 N N . ASP A 1 95 ? 27.863 -13.174 0.209 1.00 40.75 95 ASP A N 1
ATOM 706 C CA . ASP A 1 95 ? 26.767 -12.311 -0.304 1.00 40.75 95 ASP A CA 1
ATOM 707 C C . ASP A 1 95 ? 25.846 -11.820 0.831 1.00 40.75 95 ASP A C 1
ATOM 709 O O . ASP A 1 95 ? 24.614 -11.911 0.829 1.00 40.75 95 ASP A O 1
ATOM 713 N N . ASN A 1 96 ? 26.494 -11.346 1.884 1.00 35.78 96 ASN A N 1
ATOM 714 C CA . ASN A 1 96 ? 25.929 -10.989 3.159 1.00 35.78 96 ASN A CA 1
ATOM 715 C C . ASN A 1 96 ? 25.115 -9.685 3.048 1.00 35.78 96 ASN A C 1
ATOM 717 O O . ASN A 1 96 ? 25.635 -8.629 2.701 1.00 35.78 96 ASN A O 1
ATOM 721 N N . VAL A 1 97 ? 23.848 -9.779 3.483 1.00 38.84 97 VAL A N 1
ATOM 722 C CA . VAL A 1 97 ? 23.110 -8.791 4.312 1.00 38.84 97 VAL A CA 1
ATOM 723 C C . VAL A 1 97 ? 21.931 -8.033 3.676 1.00 38.84 97 VAL A C 1
ATOM 725 O O . VAL A 1 97 ? 21.112 -7.527 4.434 1.00 38.84 97 VAL A O 1
ATOM 728 N N . LYS A 1 98 ? 21.698 -8.017 2.355 1.00 41.00 98 LYS A N 1
ATOM 729 C CA . LYS A 1 98 ? 20.551 -7.236 1.808 1.00 41.00 98 LYS A CA 1
ATOM 730 C C . LYS A 1 98 ? 19.372 -8.012 1.223 1.00 41.00 98 LYS A C 1
ATOM 732 O O . LYS A 1 98 ? 18.291 -7.441 1.125 1.00 41.00 98 LYS A O 1
ATOM 737 N N . ALA A 1 99 ? 19.519 -9.287 0.864 1.00 37.78 99 ALA A N 1
ATOM 738 C CA . ALA A 1 99 ? 18.401 -10.057 0.305 1.00 37.78 99 ALA A CA 1
ATOM 739 C C . ALA A 1 99 ? 17.421 -10.577 1.378 1.00 37.78 99 ALA A C 1
ATOM 741 O O . ALA A 1 99 ? 16.220 -10.619 1.129 1.00 37.78 99 ALA A O 1
ATOM 742 N N . VAL A 1 100 ? 17.921 -10.895 2.580 1.00 37.94 100 VAL A N 1
ATOM 743 C CA . VAL A 1 100 ? 17.160 -11.578 3.648 1.00 37.94 100 VAL A CA 1
ATOM 744 C C . VAL A 1 100 ? 16.129 -10.669 4.336 1.00 37.94 100 VAL A C 1
ATOM 746 O O . VAL A 1 100 ? 15.146 -11.162 4.880 1.00 37.94 100 VAL A O 1
ATOM 749 N N . ASP A 1 101 ? 16.288 -9.342 4.274 1.00 49.12 101 ASP A N 1
ATOM 750 C CA . ASP A 1 101 ? 15.309 -8.398 4.851 1.00 49.12 101 ASP A CA 1
ATOM 751 C C . ASP A 1 101 ? 14.257 -7.913 3.832 1.00 49.12 101 ASP A C 1
ATOM 753 O O . ASP A 1 101 ? 13.389 -7.092 4.135 1.00 49.12 101 ASP A O 1
ATOM 757 N N . ARG A 1 102 ? 14.300 -8.418 2.590 1.00 53.03 102 ARG A N 1
ATOM 758 C CA . ARG A 1 102 ? 13.330 -8.036 1.559 1.00 53.03 102 ARG A CA 1
ATOM 759 C C . ARG A 1 102 ? 12.020 -8.776 1.776 1.00 53.03 102 ARG A C 1
ATOM 761 O O . ARG A 1 102 ? 11.971 -10.006 1.803 1.00 53.03 102 ARG A O 1
ATOM 768 N N . ARG A 1 103 ? 10.935 -8.009 1.870 1.00 59.41 103 ARG A N 1
ATOM 769 C CA . ARG A 1 103 ? 9.581 -8.536 2.014 1.00 59.41 103 ARG A CA 1
ATOM 770 C C . ARG A 1 103 ? 8.677 -8.001 0.913 1.00 59.41 103 ARG A C 1
ATOM 772 O O . ARG A 1 103 ? 8.640 -6.798 0.670 1.00 59.41 103 ARG A O 1
ATOM 779 N N . TYR A 1 104 ? 7.934 -8.892 0.269 1.00 62.81 104 TYR A N 1
ATOM 780 C CA . TYR A 1 104 ? 7.023 -8.565 -0.824 1.00 62.81 104 TYR A CA 1
ATOM 781 C C . TYR A 1 104 ? 5.572 -8.625 -0.366 1.00 62.81 104 TYR A C 1
ATOM 783 O O . TYR A 1 104 ? 5.176 -9.517 0.385 1.00 62.81 104 TYR A O 1
ATOM 791 N N . MET A 1 105 ? 4.764 -7.681 -0.846 1.00 67.69 105 MET A N 1
ATOM 792 C CA . MET A 1 105 ? 3.331 -7.668 -0.584 1.00 67.69 105 MET A CA 1
ATOM 793 C C . MET A 1 105 ? 2.631 -8.669 -1.509 1.00 67.69 105 MET A C 1
ATOM 795 O O . MET A 1 105 ? 2.561 -8.443 -2.713 1.00 67.69 105 MET A O 1
ATOM 799 N N . ASN A 1 106 ? 2.129 -9.771 -0.951 1.00 62.69 106 ASN A N 1
ATOM 800 C CA . ASN A 1 106 ? 1.467 -10.825 -1.735 1.00 62.69 106 ASN A CA 1
ATOM 801 C C . ASN A 1 106 ? -0.059 -10.629 -1.804 1.00 62.69 106 ASN A C 1
ATOM 803 O O . ASN A 1 106 ? -0.686 -10.821 -2.840 1.00 62.69 106 ASN A O 1
ATOM 807 N N . ALA A 1 107 ? -0.658 -10.199 -0.695 1.00 69.00 107 ALA A N 1
ATOM 808 C CA . ALA A 1 107 ? -2.086 -9.928 -0.590 1.00 69.00 107 ALA A CA 1
ATOM 809 C C . ALA A 1 107 ? -2.313 -8.716 0.310 1.00 69.00 107 ALA A C 1
ATOM 811 O O . ALA A 1 107 ? -1.573 -8.521 1.277 1.00 69.00 107 ALA A O 1
ATOM 812 N N . TYR A 1 108 ? -3.336 -7.922 0.006 1.00 80.12 108 TYR A N 1
ATOM 813 C CA . TYR A 1 108 ? -3.744 -6.781 0.816 1.00 80.12 108 TYR A CA 1
ATOM 814 C C . TYR A 1 108 ? -5.263 -6.642 0.823 1.00 80.12 108 TYR A C 1
ATOM 816 O O . TYR A 1 108 ? -5.944 -7.012 -0.133 1.00 80.12 108 TYR A O 1
ATOM 824 N N . PHE A 1 109 ? -5.798 -6.077 1.895 1.00 82.81 109 PHE A N 1
ATOM 825 C CA . PHE A 1 109 ? -7.219 -5.790 2.021 1.00 82.81 109 PHE A CA 1
ATOM 826 C C . PHE A 1 109 ? -7.438 -4.612 2.967 1.00 82.81 109 PHE A C 1
ATOM 828 O O . PHE A 1 109 ? -6.669 -4.342 3.893 1.00 82.81 109 PHE A O 1
ATOM 835 N N . MET A 1 110 ? -8.508 -3.873 2.700 1.00 85.06 110 MET A N 1
ATOM 836 C CA . MET A 1 110 ? -8.913 -2.760 3.541 1.00 85.06 110 MET A CA 1
ATOM 837 C C . MET A 1 110 ? -9.663 -3.288 4.758 1.00 85.06 110 MET A C 1
ATOM 839 O O . MET A 1 110 ? -10.559 -4.118 4.620 1.00 85.06 110 MET A O 1
ATOM 843 N N . VAL A 1 111 ? -9.324 -2.780 5.936 1.00 87.62 111 VAL A N 1
ATOM 844 C CA . VAL A 1 111 ? -9.926 -3.185 7.208 1.00 87.62 111 VAL A CA 1
ATOM 845 C C . VAL A 1 111 ? -10.560 -1.999 7.914 1.00 87.62 111 VAL A C 1
ATOM 847 O O . VAL A 1 111 ? -10.079 -0.870 7.803 1.00 87.62 111 VAL A O 1
ATOM 850 N N . ARG A 1 112 ? -11.625 -2.252 8.674 1.00 90.94 112 ARG A N 1
ATOM 851 C CA . ARG A 1 112 ? -12.204 -1.303 9.632 1.00 90.94 112 ARG A CA 1
ATOM 852 C C . ARG A 1 112 ? -12.164 -1.897 11.028 1.00 90.94 112 ARG A C 1
ATOM 854 O O . ARG A 1 112 ? -12.371 -3.092 11.184 1.00 90.94 112 ARG A O 1
ATOM 861 N N . ARG A 1 113 ? -11.967 -1.057 12.033 1.00 88.56 113 ARG A N 1
ATOM 862 C CA . ARG A 1 113 ? -12.109 -1.423 13.438 1.00 88.56 113 ARG A CA 1
ATOM 863 C C . ARG A 1 113 ? -13.583 -1.710 13.747 1.00 88.56 113 ARG A C 1
ATOM 865 O O . ARG A 1 113 ? -14.466 -1.001 13.254 1.00 88.56 113 ARG A O 1
ATOM 872 N N . LEU A 1 114 ? -13.845 -2.734 14.545 1.00 84.94 114 LEU A N 1
ATOM 873 C CA . LEU A 1 114 ? -15.158 -2.989 15.123 1.00 84.94 114 LEU A CA 1
ATOM 874 C C . LEU A 1 114 ? -15.430 -2.019 16.277 1.00 84.94 114 LEU A C 1
ATOM 876 O O . LEU A 1 114 ? -14.529 -1.609 17.013 1.00 84.94 114 LEU A O 1
ATOM 880 N N . ARG A 1 115 ? -16.687 -1.609 16.420 1.00 87.75 115 ARG A N 1
ATOM 881 C CA . ARG A 1 115 ? -17.151 -0.845 17.582 1.00 87.75 115 ARG A CA 1
ATOM 882 C C . ARG A 1 115 ? -17.318 -1.781 18.773 1.00 87.75 115 ARG A C 1
ATOM 884 O O . ARG A 1 115 ? -17.611 -2.957 18.600 1.00 87.75 115 ARG A O 1
ATOM 891 N N . ARG A 1 116 ? -17.251 -1.226 19.983 1.00 88.38 116 ARG A N 1
ATOM 892 C CA . ARG A 1 116 ? -17.490 -1.974 21.227 1.00 88.38 116 ARG A CA 1
ATOM 893 C C . ARG A 1 116 ? -18.818 -2.745 21.211 1.00 88.38 116 ARG A C 1
ATOM 895 O O . ARG A 1 116 ? -18.862 -3.898 21.610 1.00 88.38 116 ARG A O 1
ATOM 902 N N . GLU A 1 117 ? -19.878 -2.130 20.688 1.00 86.56 117 GLU A N 1
ATOM 903 C CA . GLU A 1 117 ? -21.194 -2.769 20.529 1.00 86.56 117 GLU A CA 1
ATOM 904 C C . GLU A 1 117 ? -21.162 -3.958 19.554 1.00 86.56 117 GLU A C 1
ATOM 906 O O . GLU A 1 117 ? -21.846 -4.953 19.775 1.00 86.56 117 GLU A O 1
ATOM 911 N N . GLU A 1 118 ? -20.360 -3.869 18.486 1.00 81.19 118 GLU A N 1
ATOM 912 C CA . GLU A 1 118 ? -20.181 -4.962 17.524 1.00 81.19 118 GLU A CA 1
ATOM 913 C C . GLU A 1 118 ? -19.366 -6.102 18.143 1.00 81.19 118 GLU A C 1
ATOM 915 O O . GLU A 1 118 ? -19.737 -7.259 17.971 1.00 81.19 118 GLU A O 1
ATOM 920 N N . ASN A 1 119 ? -18.314 -5.789 18.912 1.00 80.44 119 ASN A N 1
ATOM 921 C CA . ASN A 1 119 ? -17.563 -6.789 19.678 1.00 80.44 119 ASN A CA 1
ATOM 922 C C . ASN A 1 119 ? -18.497 -7.550 20.628 1.00 80.44 119 ASN A C 1
ATOM 924 O O . ASN A 1 119 ? -18.540 -8.776 20.585 1.00 80.44 119 ASN A O 1
ATOM 928 N N . ALA A 1 120 ? -19.304 -6.826 21.412 1.00 81.56 120 ALA A N 1
ATOM 929 C CA . ALA A 1 120 ? -20.262 -7.417 22.344 1.00 81.56 120 ALA A CA 1
ATOM 930 C C . ALA A 1 120 ? -21.298 -8.305 21.633 1.00 81.56 120 ALA A C 1
ATOM 932 O O . ALA A 1 120 ? -21.594 -9.407 22.093 1.00 81.56 120 ALA A O 1
ATOM 933 N N . ALA A 1 121 ? -21.821 -7.862 20.483 1.00 74.00 121 ALA A N 1
ATOM 934 C CA . ALA A 1 121 ? -22.769 -8.640 19.683 1.00 74.00 121 ALA A CA 1
ATOM 935 C C . ALA A 1 121 ? -22.161 -9.936 19.116 1.00 74.00 121 ALA A C 1
ATOM 937 O O . ALA A 1 121 ? -22.883 -10.909 18.909 1.00 74.00 121 ALA A O 1
ATOM 938 N N . LEU A 1 122 ? -20.848 -9.944 18.878 1.00 74.94 122 LEU A N 1
ATOM 939 C CA . LEU A 1 122 ? -20.087 -11.097 18.397 1.00 74.94 122 LEU A CA 1
ATOM 940 C C . LEU A 1 122 ? -19.495 -11.947 19.536 1.00 74.94 122 LEU A C 1
ATOM 942 O O . LEU A 1 122 ? -18.843 -12.949 19.257 1.00 74.94 122 LEU A O 1
ATOM 946 N N . GLY A 1 123 ? -19.699 -11.569 20.804 1.00 79.62 123 GLY A N 1
ATOM 947 C CA . GLY A 1 123 ? -19.105 -12.256 21.957 1.00 79.62 123 GLY A CA 1
ATOM 948 C C . GLY A 1 123 ? -17.579 -12.121 22.047 1.00 79.62 123 GLY A C 1
ATOM 949 O O . GLY A 1 123 ? -16.929 -12.953 22.677 1.00 79.62 123 GLY A O 1
ATOM 950 N N . LEU A 1 124 ? -17.012 -11.099 21.402 1.00 80.06 124 LEU A N 1
ATOM 951 C CA . LEU A 1 124 ? -15.587 -10.780 21.440 1.00 80.06 124 LEU A CA 1
ATOM 952 C C . LEU A 1 124 ? -15.251 -9.944 22.679 1.00 80.06 124 LEU A C 1
ATOM 954 O O . LEU A 1 124 ? -16.126 -9.302 23.262 1.00 80.06 124 LEU A O 1
ATOM 958 N N . ASP A 1 125 ? -13.969 -9.917 23.049 1.00 82.00 125 ASP A N 1
ATOM 959 C CA . ASP A 1 125 ? -13.487 -9.051 24.124 1.00 82.00 125 ASP A CA 1
ATOM 960 C C . ASP A 1 125 ? -13.800 -7.574 23.799 1.00 82.00 125 ASP A C 1
ATOM 962 O O . ASP A 1 125 ? -13.461 -7.045 22.737 1.00 82.00 125 ASP A O 1
ATOM 966 N N . GLU A 1 126 ? -14.504 -6.887 24.694 1.00 83.31 126 GLU A N 1
ATOM 967 C CA . GLU A 1 126 ? -14.888 -5.493 24.473 1.00 83.31 126 GLU A CA 1
ATOM 968 C C . GLU A 1 126 ? -13.690 -4.537 24.517 1.00 83.31 126 GLU A C 1
ATOM 970 O O . GLU A 1 126 ? -13.767 -3.453 23.928 1.00 83.31 126 GLU A O 1
ATOM 975 N N . ASP A 1 127 ? -12.603 -4.936 25.183 1.00 83.38 127 ASP A N 1
ATOM 976 C CA . ASP A 1 127 ? -11.429 -4.096 25.409 1.00 83.38 127 ASP A CA 1
ATOM 977 C C . ASP A 1 127 ? -10.342 -4.285 24.332 1.00 83.38 127 ASP A C 1
ATOM 979 O O . ASP A 1 127 ? -9.489 -3.411 24.158 1.00 83.38 127 ASP A O 1
ATOM 983 N N . ALA A 1 128 ? -10.404 -5.363 23.540 1.00 81.50 128 ALA A N 1
ATOM 984 C CA . ALA A 1 128 ? -9.453 -5.623 22.459 1.00 81.50 128 ALA A CA 1
ATOM 985 C C . ALA A 1 128 ? -9.817 -4.908 21.137 1.00 81.50 128 ALA A C 1
ATOM 987 O O . ALA A 1 128 ? -10.985 -4.679 20.793 1.00 81.50 128 ALA A O 1
ATOM 988 N N . GLU A 1 129 ? -8.796 -4.537 20.349 1.00 83.88 129 GLU A N 1
ATOM 989 C CA . GLU A 1 129 ? -9.004 -3.909 19.039 1.00 83.88 129 GLU A CA 1
ATOM 990 C C . GLU A 1 129 ? -9.187 -4.971 17.950 1.00 83.88 129 GLU A C 1
ATOM 992 O O . GLU A 1 129 ? -8.221 -5.513 17.411 1.00 83.88 129 GLU A O 1
ATOM 997 N N . TYR A 1 130 ? -10.444 -5.219 17.584 1.00 82.31 130 TYR A N 1
ATOM 998 C CA . TYR A 1 130 ? -10.784 -6.061 16.443 1.00 82.31 130 TYR A CA 1
ATOM 999 C C . TYR A 1 130 ? -10.997 -5.236 15.178 1.00 82.31 130 TYR A C 1
ATOM 1001 O O . TYR A 1 130 ? -11.490 -4.107 15.202 1.00 82.31 130 TYR A O 1
ATOM 1009 N N . PHE A 1 131 ? -10.653 -5.837 14.055 1.00 84.94 131 PHE A N 1
ATOM 1010 C CA . PHE A 1 131 ? -10.751 -5.321 12.712 1.00 84.94 131 PHE A CA 1
ATOM 1011 C C . PHE A 1 131 ? -11.450 -6.362 11.844 1.00 84.94 131 PHE A C 1
ATOM 1013 O O . PHE A 1 131 ? -11.225 -7.561 11.974 1.00 84.94 131 PHE A O 1
ATOM 1020 N N . VAL A 1 132 ? -12.295 -5.898 10.936 1.00 81.38 13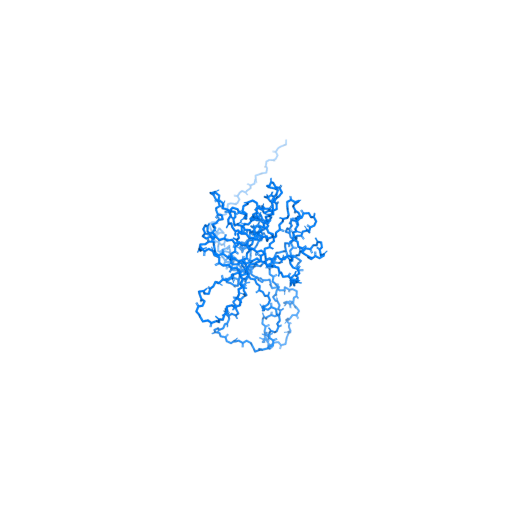2 VAL A N 1
ATOM 1021 C CA . VAL A 1 132 ? -12.938 -6.734 9.924 1.00 81.38 132 VAL A CA 1
ATOM 1022 C C . VAL A 1 132 ? -12.640 -6.162 8.549 1.00 81.38 132 VAL A C 1
ATOM 1024 O O . VAL A 1 132 ? -12.573 -4.931 8.402 1.00 81.38 132 VAL A O 1
ATOM 1027 N N . PRO A 1 133 ? -12.444 -7.002 7.525 1.00 80.06 133 PRO A N 1
ATOM 1028 C CA . PRO A 1 133 ? -12.238 -6.481 6.190 1.00 80.06 133 PRO A CA 1
ATOM 1029 C C . PRO A 1 133 ? -13.505 -5.770 5.684 1.00 80.06 133 PRO A C 1
ATOM 1031 O O . PRO A 1 133 ? -14.639 -6.136 5.997 1.00 80.06 133 PRO A O 1
ATOM 1034 N N . VAL A 1 134 ? -13.322 -4.693 4.928 1.00 78.88 134 VAL A N 1
ATOM 1035 C CA . VAL A 1 134 ? -14.424 -3.906 4.367 1.00 78.88 134 VAL A CA 1
ATOM 1036 C C . VAL A 1 134 ? -14.833 -4.554 3.043 1.00 78.88 134 VAL A C 1
ATOM 1038 O O . VAL A 1 134 ? -14.085 -4.479 2.069 1.00 78.88 134 VAL A O 1
ATOM 1041 N N . GLN A 1 135 ? -16.009 -5.195 2.996 1.00 64.75 135 GLN A N 1
ATOM 1042 C CA . GLN A 1 135 ? -16.533 -5.810 1.768 1.00 64.75 135 GLN A CA 1
ATOM 1043 C C . GLN A 1 135 ? -16.774 -4.714 0.728 1.00 64.75 135 GLN A C 1
ATOM 1045 O O . GLN A 1 135 ? -17.599 -3.818 0.928 1.00 64.75 135 GLN A O 1
ATOM 1050 N N . GLY A 1 136 ? -16.044 -4.766 -0.387 1.00 53.59 136 GLY A N 1
ATOM 1051 C CA . GLY A 1 136 ? -16.349 -3.910 -1.529 1.00 53.59 136 GLY A CA 1
ATOM 1052 C C . GLY A 1 136 ? -17.686 -4.323 -2.154 1.00 53.59 136 GLY A C 1
ATOM 1053 O O . GLY A 1 136 ? -18.009 -5.509 -2.202 1.00 53.59 136 GLY A O 1
ATOM 1054 N N . ARG A 1 137 ? -18.466 -3.362 -2.665 1.00 39.28 137 ARG A N 1
ATOM 1055 C CA . ARG A 1 137 ? -19.557 -3.625 -3.622 1.00 39.28 137 ARG A CA 1
ATOM 1056 C C . ARG A 1 137 ? -19.151 -3.093 -5.006 1.00 39.28 137 ARG A C 1
ATOM 1058 O O . ARG A 1 137 ? -18.904 -1.903 -5.156 1.00 39.28 137 ARG A O 1
ATOM 1065 N N . ASN A 1 138 ? -19.125 -3.987 -5.997 1.00 39.38 138 ASN A N 1
ATOM 1066 C CA . ASN A 1 138 ? -18.793 -3.845 -7.426 1.00 39.38 138 ASN A CA 1
ATOM 1067 C C . ASN A 1 138 ? -17.444 -3.181 -7.804 1.00 39.38 138 ASN A C 1
ATOM 1069 O O . ASN A 1 138 ? -17.358 -2.440 -8.778 1.00 39.38 138 ASN A O 1
ATOM 1073 N N . GLY A 1 139 ? -16.387 -3.512 -7.064 1.00 41.41 139 GLY A N 1
ATOM 1074 C CA . GLY A 1 139 ? -14.985 -3.101 -7.260 1.00 41.41 139 GLY A CA 1
ATOM 1075 C C . GLY A 1 139 ? -14.130 -3.783 -6.190 1.00 41.41 139 GLY A C 1
ATOM 1076 O O . GLY A 1 139 ? -13.469 -3.136 -5.385 1.00 41.41 139 GLY A O 1
ATOM 1077 N N . ASN A 1 140 ? -14.343 -5.093 -6.072 1.00 36.28 140 ASN A N 1
ATOM 1078 C CA . ASN A 1 140 ? -14.467 -5.778 -4.790 1.00 36.28 140 ASN A CA 1
ATOM 1079 C C . ASN A 1 140 ? -13.128 -6.199 -4.192 1.00 36.28 140 ASN A C 1
ATOM 1081 O O . ASN A 1 140 ? -12.482 -7.110 -4.699 1.00 36.28 140 ASN A O 1
ATOM 1085 N N . VAL A 1 141 ? -12.797 -5.617 -3.038 1.00 36.22 141 VAL A N 1
ATOM 1086 C CA . VAL A 1 141 ? -12.000 -6.298 -2.012 1.00 36.22 141 VAL A CA 1
ATOM 1087 C C . VAL A 1 141 ? -12.788 -7.547 -1.617 1.00 36.22 141 VAL A C 1
ATOM 1089 O O . VAL A 1 141 ? -13.875 -7.430 -1.041 1.00 36.22 141 VAL A O 1
ATOM 1092 N N . GLN A 1 142 ? -12.291 -8.720 -2.012 1.00 37.72 142 GLN A N 1
ATOM 1093 C CA . GLN A 1 142 ? -12.875 -9.993 -1.617 1.00 37.72 142 GLN A CA 1
ATOM 1094 C C . GLN A 1 142 ? -12.283 -10.391 -0.270 1.00 37.72 142 GLN A C 1
ATOM 1096 O O . GLN A 1 142 ? -11.074 -10.519 -0.091 1.00 37.72 142 GLN A O 1
ATOM 1101 N N . LEU A 1 143 ? -13.203 -10.462 0.675 1.00 36.81 143 LEU A N 1
ATOM 1102 C CA . LEU A 1 143 ? -13.025 -10.808 2.064 1.00 36.81 143 LEU A CA 1
ATOM 1103 C C . LEU A 1 143 ? -12.419 -12.206 2.208 1.00 36.81 143 LEU A C 1
ATOM 1105 O O . LEU A 1 143 ? -12.789 -13.127 1.482 1.00 36.81 143 LEU A O 1
ATOM 1109 N N . MET A 1 144 ? -11.516 -12.340 3.184 1.00 48.16 144 MET A N 1
ATOM 1110 C CA . MET A 1 144 ? -11.426 -13.559 3.990 1.00 48.16 144 MET A CA 1
ATOM 1111 C C . MET A 1 144 ? -12.845 -14.076 4.254 1.00 48.16 144 MET A C 1
ATOM 1113 O O . MET A 1 144 ? -13.705 -13.226 4.464 1.00 48.16 144 MET A O 1
ATOM 1117 N N . ASP A 1 145 ? -13.093 -15.393 4.200 1.00 47.56 145 ASP A N 1
ATOM 1118 C CA . ASP A 1 145 ? -14.433 -15.977 4.411 1.00 47.56 145 ASP A CA 1
ATOM 1119 C C . ASP A 1 145 ? -15.200 -15.210 5.496 1.00 47.56 145 ASP A C 1
ATOM 1121 O O . ASP A 1 145 ? -14.566 -14.781 6.460 1.00 47.56 145 ASP A O 1
ATOM 1125 N N . ASP A 1 146 ? -16.520 -15.009 5.320 1.00 44.03 146 ASP A N 1
ATOM 1126 C CA . ASP A 1 146 ? -17.423 -14.087 6.065 1.00 44.03 146 ASP A CA 1
ATOM 1127 C C . ASP A 1 146 ? -17.375 -14.191 7.613 1.00 44.03 146 ASP A C 1
ATOM 1129 O O . ASP A 1 146 ? -18.110 -13.523 8.339 1.00 44.03 146 ASP A O 1
ATOM 1133 N N . LEU A 1 147 ? -16.494 -15.034 8.121 1.00 51.44 147 LEU A N 1
ATOM 1134 C CA . LEU A 1 147 ? -16.207 -15.382 9.483 1.00 51.44 147 LEU A CA 1
ATOM 1135 C C . LEU A 1 147 ? -14.712 -15.192 9.781 1.00 51.44 147 LEU A C 1
ATOM 1137 O O . LEU A 1 147 ? -14.117 -16.055 10.387 1.00 51.44 147 LEU A O 1
ATOM 1141 N N . MET A 1 148 ? -14.062 -14.094 9.390 1.00 58.19 148 MET A N 1
ATOM 1142 C CA . MET A 1 148 ? -12.698 -13.809 9.862 1.00 58.19 148 MET A CA 1
ATOM 1143 C C . MET A 1 148 ? -12.605 -12.464 10.575 1.00 58.19 148 MET A C 1
ATOM 1145 O O . MET A 1 148 ? -12.982 -11.418 10.042 1.00 58.19 148 MET A O 1
ATOM 1149 N N . CYS A 1 149 ? -12.074 -12.505 11.794 1.00 55.53 149 CYS A N 1
ATOM 1150 C CA . CYS A 1 149 ? -11.692 -11.347 12.582 1.00 55.53 149 CYS A CA 1
ATOM 1151 C C . CYS A 1 149 ? -10.187 -11.140 12.515 1.00 55.53 149 CYS A C 1
ATOM 1153 O O . CYS A 1 149 ? -9.408 -12.081 12.436 1.00 55.53 149 CYS A O 1
ATOM 1155 N N . ILE A 1 150 ? -9.773 -9.886 12.573 1.00 72.12 150 ILE A N 1
ATOM 1156 C CA . ILE A 1 150 ? -8.381 -9.499 12.733 1.00 72.12 150 ILE A CA 1
ATOM 1157 C C . ILE A 1 150 ? -8.264 -8.824 14.091 1.00 72.12 150 ILE A C 1
ATOM 1159 O O . ILE A 1 150 ? -9.075 -7.957 14.384 1.00 72.12 150 ILE A O 1
ATOM 1163 N N . TYR A 1 151 ? -7.289 -9.154 14.921 1.00 69.31 151 TYR A N 1
ATOM 1164 C CA . TYR A 1 151 ? -7.070 -8.454 16.187 1.00 69.31 151 TYR A CA 1
ATOM 1165 C C . TYR A 1 151 ? -5.649 -7.923 16.273 1.00 69.31 151 TYR A C 1
ATOM 1167 O O . TYR A 1 151 ? -4.713 -8.508 15.729 1.00 69.31 151 TYR A O 1
ATOM 1175 N N . THR A 1 152 ? -5.468 -6.781 16.929 1.00 67.19 152 THR A N 1
ATOM 1176 C CA . THR A 1 152 ? -4.117 -6.306 17.235 1.00 67.19 152 THR A CA 1
ATOM 1177 C C . THR A 1 152 ? -3.530 -7.172 18.324 1.00 67.19 152 THR A C 1
ATOM 1179 O O . THR A 1 152 ? -4.130 -7.335 19.386 1.00 67.19 152 THR A O 1
ATOM 1182 N N . ARG A 1 153 ? -2.334 -7.693 18.083 1.00 66.75 153 ARG A N 1
ATOM 1183 C CA . ARG A 1 153 ? -1.570 -8.332 19.141 1.00 66.75 153 ARG A CA 1
ATOM 1184 C C . ARG A 1 153 ? -1.074 -7.254 20.101 1.00 66.75 153 ARG A C 1
ATOM 1186 O O . ARG A 1 153 ? -0.425 -6.305 19.653 1.00 66.75 153 ARG A O 1
ATOM 1193 N N . ASP A 1 154 ? -1.345 -7.423 21.393 1.00 57.03 154 ASP A N 1
ATOM 1194 C CA . ASP A 1 154 ? -0.656 -6.686 22.455 1.00 57.03 154 ASP A CA 1
ATOM 1195 C C . ASP A 1 154 ? 0.815 -7.099 22.424 1.00 57.03 154 ASP A C 1
ATOM 1197 O O . ASP A 1 154 ? 1.237 -8.075 23.040 1.00 57.03 154 ASP A O 1
ATOM 1201 N N . ASN A 1 155 ? 1.596 -6.409 21.603 1.00 51.56 155 ASN A N 1
ATOM 1202 C CA . ASN A 1 155 ? 3.037 -6.536 21.599 1.00 51.56 155 ASN A CA 1
ATOM 1203 C C . ASN A 1 155 ? 3.610 -5.255 22.201 1.00 51.56 155 ASN A C 1
ATOM 1205 O O . ASN A 1 155 ? 3.544 -4.187 21.594 1.00 51.56 155 ASN A O 1
ATOM 1209 N N . ASP A 1 156 ? 4.258 -5.410 23.354 1.00 50.28 156 ASP A N 1
ATOM 1210 C CA . ASP A 1 156 ? 5.158 -4.420 23.960 1.00 50.28 156 ASP A CA 1
ATOM 1211 C C . ASP A 1 156 ? 6.412 -4.150 23.105 1.00 50.28 156 ASP A C 1
ATOM 1213 O O . ASP A 1 156 ? 7.260 -3.342 23.482 1.00 50.28 156 ASP A O 1
ATOM 1217 N N . ASP A 1 157 ? 6.546 -4.817 21.955 1.00 49.72 157 ASP A N 1
ATOM 1218 C CA . ASP A 1 157 ? 7.724 -4.748 21.105 1.00 49.72 157 ASP A CA 1
ATOM 1219 C C . ASP A 1 157 ? 7.429 -3.930 19.825 1.00 49.72 157 ASP A C 1
ATOM 1221 O O . ASP A 1 157 ? 6.768 -4.418 18.895 1.00 49.72 157 ASP A O 1
ATOM 1225 N N . PRO A 1 158 ? 7.861 -2.655 19.751 1.00 48.97 158 PRO A N 1
ATOM 1226 C CA . PRO A 1 158 ? 7.709 -1.804 18.575 1.00 48.97 158 PRO A CA 1
ATOM 1227 C C . PRO A 1 158 ? 8.730 -2.213 17.502 1.00 48.97 158 PRO A C 1
ATOM 1229 O O . PRO A 1 158 ? 9.682 -1.493 17.219 1.00 48.97 158 PRO A O 1
ATOM 1232 N N . VAL A 1 159 ? 8.553 -3.389 16.899 1.00 49.53 159 VAL A N 1
ATOM 1233 C CA . VAL A 1 159 ? 9.626 -4.048 16.128 1.00 49.53 159 VAL A CA 1
ATOM 1234 C C . VAL A 1 159 ? 9.913 -3.410 14.759 1.00 49.53 159 VAL A C 1
ATOM 1236 O O . VAL A 1 159 ? 10.854 -3.826 14.093 1.00 49.53 159 VAL A O 1
ATOM 1239 N N . THR A 1 160 ? 9.186 -2.389 14.282 1.00 57.22 160 THR A N 1
ATOM 1240 C CA . THR A 1 160 ? 9.468 -1.865 12.928 1.00 57.22 160 THR A CA 1
ATOM 1241 C C . THR A 1 160 ? 9.486 -0.347 12.796 1.00 57.22 160 THR A C 1
ATOM 1243 O O . THR A 1 160 ? 8.598 0.376 13.248 1.00 57.22 160 THR A O 1
ATOM 1246 N N . ASP A 1 161 ? 10.482 0.126 12.046 1.00 62.22 161 ASP A N 1
ATOM 1247 C CA . ASP A 1 161 ? 10.668 1.515 11.621 1.00 62.22 161 ASP A CA 1
ATOM 1248 C C . ASP A 1 161 ? 9.584 2.031 10.658 1.00 62.22 161 ASP A C 1
ATOM 1250 O O . ASP A 1 161 ? 9.599 3.203 10.280 1.00 62.22 161 ASP A O 1
ATOM 1254 N N . TYR A 1 162 ? 8.628 1.176 10.292 1.00 64.44 162 TYR A N 1
ATOM 1255 C CA . TYR A 1 162 ? 7.652 1.383 9.225 1.00 64.44 162 TYR A CA 1
ATOM 1256 C C . TYR A 1 162 ? 6.229 1.669 9.728 1.00 64.44 162 TYR A C 1
ATOM 1258 O O . TYR A 1 162 ? 5.294 1.648 8.939 1.00 64.44 162 TYR A O 1
ATOM 1266 N N . ALA A 1 163 ? 6.048 1.944 11.026 1.00 66.94 163 ALA A N 1
ATOM 1267 C CA . ALA A 1 163 ? 4.739 2.223 11.636 1.00 66.94 163 ALA A CA 1
ATOM 1268 C C . ALA A 1 163 ? 3.694 1.102 11.477 1.00 66.94 163 ALA A C 1
ATOM 1270 O O . ALA A 1 163 ? 2.492 1.371 11.464 1.00 66.94 163 ALA A O 1
ATOM 1271 N N . LEU A 1 164 ? 4.140 -0.149 11.386 1.00 78.81 164 LEU A N 1
ATOM 1272 C CA . LEU A 1 164 ? 3.245 -1.284 11.201 1.00 78.81 164 LEU A CA 1
ATOM 1273 C C . LEU A 1 164 ? 2.656 -1.728 12.534 1.00 78.81 164 LEU A C 1
ATOM 1275 O O . LEU A 1 164 ? 3.391 -1.942 13.499 1.00 78.81 164 LEU A O 1
ATOM 1279 N N . LYS A 1 165 ? 1.336 -1.922 12.565 1.00 78.31 165 LYS A N 1
ATOM 1280 C CA . LYS A 1 165 ? 0.684 -2.689 13.627 1.00 78.31 165 LYS A CA 1
ATOM 1281 C C . LYS A 1 165 ? 0.666 -4.170 13.229 1.00 78.31 165 LYS A C 1
ATOM 1283 O O . LYS A 1 165 ? 0.188 -4.467 12.129 1.00 78.31 165 LYS A O 1
ATOM 1288 N N . PRO A 1 166 ? 1.185 -5.086 14.068 1.00 70.31 166 PRO A N 1
ATOM 1289 C CA . PRO A 1 166 ? 0.964 -6.508 13.867 1.00 70.31 166 PRO A CA 1
ATOM 1290 C C . PRO A 1 166 ? -0.511 -6.803 14.125 1.00 70.31 166 PRO A C 1
ATOM 1292 O O . PRO A 1 166 ? -1.079 -6.360 15.128 1.00 70.31 166 PRO A O 1
ATOM 1295 N N . VAL A 1 167 ? -1.130 -7.523 13.203 1.00 70.62 167 VAL A N 1
ATOM 1296 C CA . VAL A 1 167 ? -2.518 -7.934 13.338 1.00 70.62 167 VAL A CA 1
ATOM 1297 C C . VAL A 1 167 ? -2.641 -9.418 13.029 1.00 70.62 167 VAL A C 1
ATOM 1299 O O . VAL A 1 167 ? -2.094 -9.895 12.040 1.00 70.62 167 VAL A O 1
ATOM 1302 N N . ASP A 1 168 ? -3.329 -10.147 13.889 1.00 71.81 168 ASP A N 1
ATOM 1303 C CA . ASP A 1 168 ? -3.502 -11.591 13.801 1.00 71.81 168 ASP A CA 1
ATOM 1304 C C . ASP A 1 168 ? -4.905 -11.899 13.280 1.00 71.81 168 ASP A C 1
ATOM 1306 O O . ASP A 1 168 ? -5.854 -11.198 13.624 1.00 71.81 168 ASP A O 1
ATOM 1310 N N . VAL A 1 169 ? -5.049 -12.933 12.452 1.00 66.00 169 VAL A N 1
ATOM 1311 C CA . VAL A 1 169 ? -6.360 -13.379 11.961 1.00 66.00 169 VAL A CA 1
ATOM 1312 C C . VAL A 1 169 ? -6.879 -14.570 12.759 1.00 66.00 169 VAL A C 1
ATOM 1314 O O . VAL A 1 169 ? -6.160 -15.548 12.962 1.00 66.00 169 VAL A O 1
ATOM 1317 N N . CYS A 1 170 ? -8.151 -14.491 13.140 1.00 65.94 170 CYS A N 1
ATOM 1318 C CA . CYS A 1 170 ? -8.959 -15.544 13.738 1.00 65.94 170 CYS A CA 1
ATOM 1319 C C . CYS A 1 170 ? -10.155 -15.893 12.847 1.00 65.94 170 CYS A C 1
ATOM 1321 O O . CYS A 1 170 ? -10.780 -15.006 12.269 1.00 65.94 170 CYS A O 1
ATOM 1323 N N . ASP A 1 171 ? -10.494 -17.180 12.779 1.00 60.78 171 ASP A N 1
ATOM 1324 C CA . ASP A 1 171 ? -11.772 -17.642 12.234 1.00 60.78 171 ASP A CA 1
ATOM 1325 C C . ASP A 1 171 ? -12.871 -17.452 13.303 1.00 60.78 171 ASP A C 1
ATOM 1327 O O . ASP A 1 171 ? -12.687 -17.796 14.470 1.00 60.78 171 ASP A O 1
ATOM 1331 N N . LEU A 1 172 ? -13.996 -16.865 12.911 1.00 56.28 172 LEU A N 1
ATOM 1332 C CA . LEU A 1 172 ? -15.220 -16.648 13.685 1.00 56.28 172 LEU A CA 1
ATOM 1333 C C . LEU A 1 172 ? -16.142 -17.881 13.617 1.00 56.28 172 LEU A C 1
ATOM 1335 O O . LEU A 1 172 ? -17.196 -17.898 14.252 1.00 56.28 172 LEU A O 1
ATOM 1339 N N . GLN A 1 173 ? -15.786 -18.908 12.839 1.00 48.06 173 GLN A N 1
ATOM 1340 C CA . GLN A 1 173 ? -16.557 -20.132 12.648 1.00 48.06 173 GLN A CA 1
ATOM 1341 C C . GLN A 1 173 ? -16.216 -21.175 13.739 1.00 48.06 173 GLN A C 1
ATOM 1343 O O . GLN A 1 173 ? -15.557 -22.179 13.482 1.00 48.06 173 GLN A O 1
ATOM 1348 N N . GLY A 1 174 ? -16.673 -20.964 14.981 1.00 43.00 174 GLY A N 1
ATOM 1349 C CA . GLY A 1 174 ? -16.569 -21.983 16.037 1.00 43.00 174 GLY A CA 1
ATOM 1350 C C . GLY A 1 174 ? -17.248 -21.615 17.361 1.00 43.00 174 GLY A C 1
ATOM 1351 O O . GLY A 1 174 ? -17.022 -20.533 17.894 1.00 43.00 174 GLY A O 1
ATOM 1352 N N . ASP A 1 175 ? -18.065 -22.529 17.898 1.00 46.44 175 ASP A N 1
ATOM 1353 C CA . ASP A 1 175 ? -18.698 -22.430 19.223 1.00 46.44 175 ASP A CA 1
ATOM 1354 C C . ASP A 1 175 ? -17.651 -22.156 20.334 1.00 46.44 175 ASP A C 1
ATOM 1356 O O . ASP A 1 175 ? -16.807 -23.002 20.628 1.00 46.44 175 ASP A O 1
ATOM 1360 N N . TRP A 1 176 ? -17.717 -20.983 20.974 1.00 43.62 176 TRP A N 1
ATOM 1361 C CA . TRP A 1 176 ? -16.865 -20.552 22.106 1.00 43.62 176 TRP A CA 1
ATOM 1362 C C . TRP A 1 176 ? -17.518 -20.950 23.450 1.00 43.62 176 TRP A C 1
ATOM 1364 O O . TRP A 1 176 ? -18.733 -20.736 23.547 1.00 43.62 176 TRP A O 1
ATOM 1374 N N . PRO A 1 177 ? -16.836 -21.502 24.500 1.00 41.38 177 PRO A N 1
ATOM 1375 C CA . PRO A 1 177 ? -15.751 -20.851 25.295 1.00 41.38 177 PRO A CA 1
ATOM 1376 C C . PRO A 1 177 ? -14.729 -21.852 25.953 1.00 41.38 177 PRO A C 1
ATOM 1378 O O . PRO A 1 177 ? -14.815 -23.037 25.631 1.00 41.38 177 PRO A O 1
ATOM 1381 N N . PRO A 1 178 ? -13.821 -21.516 26.924 1.00 36.09 178 PRO A N 1
ATOM 1382 C CA . PRO A 1 178 ? -13.335 -20.238 27.498 1.00 36.09 178 PRO A CA 1
ATOM 1383 C C . PRO A 1 178 ? -11.788 -20.000 27.365 1.00 36.09 178 PRO A C 1
ATOM 1385 O O . PRO A 1 178 ? -11.059 -20.899 26.946 1.00 36.09 178 PRO A O 1
ATOM 1388 N N . PRO A 1 179 ? -11.260 -18.806 27.747 1.00 43.09 179 PRO A N 1
ATOM 1389 C CA . PRO A 1 179 ? -9.814 -18.507 27.839 1.00 43.09 179 PRO A CA 1
ATOM 1390 C C . PRO A 1 179 ? -9.091 -19.316 28.945 1.00 43.09 179 PRO A C 1
ATOM 1392 O O . PRO A 1 179 ? -9.738 -19.916 29.803 1.00 43.09 179 PRO A O 1
ATOM 1395 N N . PRO A 1 180 ? -7.746 -19.376 28.922 1.00 43.94 180 PRO A N 1
ATOM 1396 C CA . PRO A 1 180 ? -7.008 -20.625 29.040 1.00 43.94 180 PRO A CA 1
ATOM 1397 C C . PRO A 1 180 ? -6.804 -21.076 30.486 1.00 43.94 180 PRO A C 1
ATOM 1399 O O . PRO A 1 180 ? -6.184 -20.381 31.291 1.00 43.94 180 PRO A O 1
ATOM 1402 N N . GLU A 1 181 ? -7.173 -22.322 30.770 1.00 43.78 181 GLU A N 1
ATOM 1403 C CA . GLU A 1 181 ? -6.435 -23.122 31.743 1.00 43.78 181 GLU A CA 1
ATOM 1404 C C . GLU A 1 181 ? -5.382 -23.900 30.949 1.00 43.78 181 GLU A C 1
ATOM 1406 O O . GLU A 1 181 ? -5.725 -24.558 29.971 1.00 43.78 181 GLU A O 1
ATOM 1411 N N . ARG A 1 182 ? -4.096 -23.728 31.299 1.00 50.47 182 ARG A N 1
ATOM 1412 C CA . ARG A 1 182 ? -2.922 -24.269 30.583 1.00 50.47 182 ARG A CA 1
ATOM 1413 C C . ARG A 1 182 ? -3.200 -25.649 29.976 1.00 50.47 182 ARG A C 1
ATOM 1415 O O . ARG A 1 182 ? -3.163 -26.657 30.680 1.00 50.47 182 ARG A O 1
ATOM 1422 N N . VAL A 1 183 ? -3.439 -25.668 28.668 1.00 40.69 183 VAL A N 1
ATOM 1423 C CA . VAL A 1 183 ? -3.705 -26.890 27.917 1.00 40.69 183 VAL A CA 1
ATOM 1424 C C . VAL A 1 183 ? -2.392 -27.649 27.773 1.00 40.69 183 VAL A C 1
ATOM 1426 O O . VAL A 1 183 ? -1.397 -27.150 27.252 1.00 40.69 183 VAL A O 1
ATOM 1429 N N . THR A 1 184 ? -2.379 -28.858 28.318 1.00 45.38 184 THR A N 1
ATOM 1430 C CA . THR A 1 184 ? -1.348 -29.864 28.077 1.00 45.38 184 THR A CA 1
ATOM 1431 C C . THR A 1 184 ? -1.468 -30.382 26.639 1.00 45.38 184 THR A C 1
ATOM 1433 O O . THR A 1 184 ? -2.587 -30.638 26.189 1.00 45.38 184 THR A O 1
ATOM 1436 N N . PRO A 1 185 ? -0.353 -30.566 25.915 1.00 44.41 185 PRO A N 1
ATOM 1437 C CA . PRO A 1 185 ? -0.365 -30.663 24.463 1.00 44.41 185 PRO A CA 1
ATOM 1438 C C . PRO A 1 185 ? -0.633 -32.094 24.003 1.00 44.41 185 PRO A C 1
ATOM 1440 O O . PRO A 1 185 ? 0.303 -32.806 23.664 1.00 44.41 185 PRO A O 1
ATOM 1443 N N . GLU A 1 186 ? -1.888 -32.532 23.943 1.00 48.31 186 GLU A N 1
ATOM 1444 C CA . GLU A 1 186 ? -2.227 -33.735 23.178 1.00 48.31 186 GLU A CA 1
ATOM 1445 C C . GLU A 1 186 ? -3.532 -33.523 22.401 1.00 48.31 186 GLU A C 1
ATOM 1447 O O . GLU A 1 186 ? -4.629 -33.771 22.895 1.00 48.31 186 GLU A O 1
ATOM 1452 N N . ARG A 1 187 ? -3.359 -33.118 21.130 1.00 49.16 187 ARG A N 1
ATOM 1453 C CA . ARG A 1 187 ? -4.364 -33.058 20.048 1.00 49.16 187 ARG A CA 1
ATOM 1454 C C . ARG A 1 187 ? -5.144 -31.740 19.913 1.00 49.16 187 ARG A C 1
ATOM 1456 O O . ARG A 1 187 ? -6.369 -31.724 19.874 1.00 49.16 187 ARG A O 1
ATOM 1463 N N . GLU A 1 188 ? -4.404 -30.646 19.750 1.00 46.00 188 GLU A N 1
ATOM 1464 C CA . GLU A 1 188 ? -4.926 -29.352 19.299 1.00 46.00 188 GLU A CA 1
ATOM 1465 C C . GLU A 1 188 ? -5.292 -29.412 17.805 1.00 46.00 188 GLU A C 1
ATOM 1467 O O . GLU A 1 188 ? -4.468 -29.751 16.953 1.00 46.00 188 GLU A O 1
ATOM 1472 N N . SER A 1 189 ? -6.534 -29.068 17.466 1.00 47.25 189 SER A N 1
ATOM 1473 C CA . SER A 1 189 ? -6.837 -28.474 16.167 1.00 47.25 189 SER A CA 1
ATOM 1474 C C . SER A 1 189 ? -6.031 -27.178 16.081 1.00 47.25 189 SER A C 1
ATOM 1476 O O . SER A 1 189 ? -6.382 -26.197 16.730 1.00 47.25 189 SER A O 1
ATOM 1478 N N . GLU A 1 190 ? -4.904 -27.219 15.375 1.00 47.12 190 GLU A N 1
ATOM 1479 C CA . GLU A 1 190 ? -3.951 -26.117 15.249 1.00 47.12 190 GLU A CA 1
ATOM 1480 C C . GLU A 1 190 ? -4.662 -24.882 14.671 1.00 47.12 190 GLU A C 1
ATOM 1482 O O . GLU A 1 190 ? -4.872 -24.774 13.461 1.00 47.12 190 GLU A O 1
ATOM 1487 N N . VAL A 1 191 ? -5.079 -23.960 15.543 1.00 51.47 191 VAL A N 1
ATOM 1488 C CA . VAL A 1 191 ? -5.574 -22.645 15.132 1.00 51.47 191 VAL A CA 1
ATOM 1489 C C . VAL A 1 191 ? -4.388 -21.925 14.507 1.00 51.47 191 VAL A C 1
ATOM 1491 O O . VAL A 1 191 ? -3.474 -21.472 15.197 1.00 51.47 191 VAL A O 1
ATOM 1494 N N . ARG A 1 192 ? -4.361 -21.873 13.175 1.00 48.56 192 ARG A N 1
ATOM 1495 C CA . ARG A 1 192 ? -3.302 -21.189 12.438 1.00 48.56 192 ARG A CA 1
ATOM 1496 C C . ARG A 1 192 ? -3.517 -19.691 12.545 1.00 48.56 192 ARG A C 1
ATOM 1498 O O . ARG A 1 192 ? -4.317 -19.117 11.815 1.00 48.56 192 ARG A O 1
ATOM 1505 N N . VAL A 1 193 ? -2.779 -19.066 13.453 1.00 57.22 193 VAL A N 1
ATOM 1506 C CA . VAL A 1 193 ? -2.708 -17.610 13.541 1.00 57.22 193 VAL A CA 1
ATOM 1507 C C . VAL A 1 193 ? -1.805 -17.107 12.419 1.00 57.22 193 VAL A C 1
ATOM 1509 O O . VAL A 1 193 ? -0.599 -17.362 12.405 1.00 57.22 193 VAL A O 1
ATOM 1512 N N . TYR A 1 194 ? -2.396 -16.408 11.455 1.00 62.47 194 TYR A N 1
ATOM 1513 C CA . TYR A 1 194 ? -1.659 -15.729 10.395 1.00 62.47 194 TYR A CA 1
ATOM 1514 C C . TYR A 1 194 ? -1.395 -14.283 10.819 1.00 62.47 194 TYR A C 1
ATOM 1516 O O . TYR A 1 194 ? -2.338 -13.524 11.038 1.00 62.47 194 TYR A O 1
ATOM 1524 N N . GLY A 1 195 ? -0.117 -13.912 10.927 1.00 66.69 195 GLY A N 1
ATOM 1525 C CA . GLY A 1 195 ? 0.300 -12.549 11.249 1.00 66.69 195 GLY A CA 1
ATOM 1526 C C . GLY A 1 195 ? 0.379 -11.676 9.998 1.00 66.69 195 GLY A C 1
ATOM 1527 O O . GLY A 1 195 ? 1.111 -11.982 9.057 1.00 66.69 195 GLY A O 1
ATOM 1528 N N . PHE A 1 196 ? -0.347 -10.567 10.000 1.00 77.00 196 PHE A N 1
ATOM 1529 C CA . PHE A 1 196 ? -0.312 -9.533 8.974 1.00 77.00 196 PHE A CA 1
ATOM 1530 C C . PHE A 1 196 ? 0.285 -8.248 9.541 1.00 77.00 196 PHE A C 1
ATOM 1532 O O . PHE A 1 196 ? 0.330 -8.022 10.752 1.00 77.00 196 PHE A O 1
ATOM 1539 N N . TYR A 1 197 ? 0.706 -7.370 8.639 1.00 83.12 197 TYR A N 1
ATOM 1540 C CA . TYR A 1 197 ? 1.067 -6.004 8.987 1.00 83.12 197 TYR A CA 1
ATOM 1541 C C . TYR A 1 197 ? -0.002 -5.054 8.477 1.00 83.12 197 TYR A C 1
ATOM 1543 O O . TYR A 1 197 ? -0.545 -5.251 7.390 1.00 83.12 197 TYR A O 1
ATOM 1551 N N . ALA A 1 198 ? -0.299 -4.013 9.250 1.00 87.62 198 ALA A N 1
ATOM 1552 C CA . ALA A 1 198 ? -1.282 -3.020 8.855 1.00 87.62 198 ALA A CA 1
ATOM 1553 C C . ALA A 1 198 ? -0.804 -1.587 9.089 1.00 87.62 198 ALA A C 1
ATOM 1555 O O . ALA A 1 198 ? -0.232 -1.262 10.131 1.00 87.62 198 ALA A O 1
ATOM 1556 N N . HIS A 1 199 ? -1.131 -0.717 8.133 1.00 91.12 199 HIS A N 1
ATOM 1557 C CA . HIS A 1 199 ? -1.153 0.728 8.341 1.00 91.12 199 HIS A CA 1
ATOM 1558 C C . HIS A 1 199 ? -2.565 1.126 8.752 1.00 91.12 199 HIS A C 1
ATOM 1560 O O . HIS A 1 199 ? -3.477 1.126 7.922 1.00 91.12 199 HIS A O 1
ATOM 1566 N N . VAL A 1 200 ? -2.752 1.439 10.032 1.00 92.25 200 VAL A N 1
ATOM 1567 C CA . VAL A 1 200 ? -4.057 1.797 10.598 1.00 92.25 200 VAL A CA 1
ATOM 1568 C C . VAL A 1 200 ? -4.137 3.307 10.780 1.00 92.25 200 VAL A C 1
ATOM 1570 O O . VAL A 1 200 ? -3.198 3.934 11.255 1.00 92.25 200 VAL A O 1
ATOM 1573 N N . PHE A 1 201 ? -5.268 3.897 10.417 1.00 94.19 201 PHE A N 1
ATOM 1574 C CA . PHE A 1 201 ? -5.592 5.301 10.618 1.00 94.19 201 PHE A CA 1
ATOM 1575 C C . PHE A 1 201 ? -6.675 5.441 11.685 1.00 94.19 201 PHE A C 1
ATOM 1577 O O . PHE A 1 201 ? -7.653 4.690 11.712 1.00 94.19 201 PHE A O 1
ATOM 1584 N N . ARG A 1 202 ? -6.509 6.434 12.556 1.00 95.75 202 ARG A N 1
ATOM 1585 C CA . ARG A 1 202 ? -7.493 6.824 13.569 1.00 95.75 202 ARG A CA 1
ATOM 1586 C C . ARG A 1 202 ? -8.684 7.537 12.922 1.00 95.75 202 ARG A C 1
ATOM 1588 O O . ARG A 1 202 ? -8.545 8.070 11.821 1.00 95.75 202 ARG A O 1
ATOM 1595 N N . PRO A 1 203 ? -9.818 7.673 13.633 1.00 96.00 203 PRO A N 1
ATOM 1596 C CA . PRO A 1 203 ? -10.931 8.526 13.205 1.00 96.00 203 PRO A CA 1
ATOM 1597 C C . PRO A 1 203 ? -10.535 9.974 12.870 1.00 96.00 203 PRO A C 1
ATOM 1599 O O . PRO A 1 203 ? -11.175 10.612 12.046 1.00 96.00 203 PRO A O 1
ATOM 1602 N N . SER A 1 204 ? -9.466 10.504 13.475 1.00 95.44 204 SER A N 1
ATOM 1603 C CA . SER A 1 204 ? -8.915 11.829 13.147 1.00 95.44 204 SER A CA 1
ATOM 1604 C C . SER A 1 204 ? -8.202 11.887 11.788 1.00 95.44 204 SER A C 1
ATOM 1606 O O . SER A 1 204 ? -7.871 12.968 11.309 1.00 95.44 204 SER A O 1
ATOM 1608 N N . GLY A 1 205 ? -7.939 10.735 11.168 1.00 92.88 205 GLY A N 1
ATOM 1609 C CA . GLY A 1 205 ? -7.108 10.586 9.978 1.00 92.88 205 GLY A CA 1
ATOM 1610 C C . GLY A 1 205 ? -5.614 10.450 10.276 1.00 92.88 205 GLY A C 1
ATOM 1611 O O . GLY A 1 205 ? -4.851 10.247 9.339 1.00 92.88 205 GLY A O 1
ATOM 1612 N N . GLU A 1 206 ? -5.185 10.540 11.537 1.00 95.50 206 GLU A N 1
ATOM 1613 C CA . GLU A 1 206 ? -3.796 10.300 11.954 1.00 95.50 206 GLU A CA 1
ATOM 1614 C C . GLU A 1 206 ? -3.394 8.834 11.781 1.00 95.50 206 GLU A C 1
ATOM 1616 O O . GLU A 1 206 ? -4.226 7.940 11.931 1.00 95.50 206 GLU A O 1
ATOM 1621 N N . LEU A 1 207 ? -2.109 8.577 11.526 1.00 93.12 207 LEU A N 1
ATOM 1622 C CA . LEU A 1 207 ? -1.576 7.216 11.508 1.00 93.12 207 LEU A CA 1
ATOM 1623 C C . LEU A 1 207 ? -1.452 6.686 12.943 1.00 93.12 207 LEU A C 1
ATOM 1625 O O . LEU A 1 207 ? -0.818 7.307 13.801 1.00 93.12 207 LEU A O 1
ATOM 1629 N N . ASP A 1 208 ? -2.037 5.522 13.193 1.00 91.56 208 ASP A N 1
ATOM 1630 C CA . ASP A 1 208 ? -2.044 4.876 14.494 1.00 91.56 208 ASP A CA 1
ATOM 1631 C C . ASP A 1 208 ? -0.795 4.015 14.691 1.00 91.56 208 ASP A C 1
ATOM 1633 O O . ASP A 1 208 ? -0.723 2.860 14.277 1.00 91.56 208 ASP A O 1
ATOM 1637 N N . THR A 1 209 ? 0.213 4.606 15.325 1.00 88.88 209 THR A N 1
ATOM 1638 C CA . THR A 1 209 ? 1.501 3.962 15.579 1.00 88.88 209 THR A CA 1
ATOM 1639 C C . THR A 1 209 ? 2.074 4.375 16.931 1.00 88.88 209 THR A C 1
ATOM 1641 O O . THR A 1 209 ? 1.950 5.533 17.355 1.00 88.88 209 THR A O 1
ATOM 1644 N N . SER A 1 210 ? 2.747 3.430 17.589 1.00 83.38 210 SER A N 1
ATOM 1645 C CA . SER A 1 210 ? 3.528 3.657 18.809 1.00 83.38 210 SER A CA 1
ATOM 1646 C C . SER A 1 210 ? 4.844 4.397 18.540 1.00 83.38 210 SER A C 1
ATOM 1648 O O . SER A 1 210 ? 5.396 5.012 19.450 1.00 83.38 210 SER A O 1
ATOM 1650 N N . SER A 1 211 ? 5.328 4.414 17.291 1.00 85.00 211 SER A N 1
ATOM 1651 C CA . SER A 1 211 ? 6.581 5.082 16.931 1.00 85.00 211 SER A CA 1
ATOM 1652 C C . SER A 1 211 ? 6.521 6.589 17.187 1.00 85.00 211 SER A C 1
ATOM 1654 O O . SER A 1 211 ? 5.518 7.248 16.908 1.00 85.00 211 SER A O 1
ATOM 1656 N N . THR A 1 212 ? 7.611 7.173 17.680 1.00 87.44 212 THR A N 1
ATOM 1657 C CA . THR A 1 212 ? 7.738 8.626 17.886 1.00 87.44 212 THR A CA 1
ATOM 1658 C C . THR A 1 212 ? 8.053 9.391 16.597 1.00 87.44 212 THR A C 1
ATOM 1660 O O . THR A 1 212 ? 7.914 10.618 16.565 1.00 87.44 212 THR A O 1
ATOM 1663 N N . LYS A 1 213 ? 8.437 8.689 15.520 1.00 89.06 213 LYS A N 1
ATOM 1664 C CA . LYS A 1 213 ? 8.751 9.295 14.221 1.00 89.06 213 LYS A CA 1
ATOM 1665 C C . LYS A 1 213 ? 7.515 9.989 13.635 1.00 89.06 213 LYS A C 1
ATOM 1667 O O . LYS A 1 213 ? 6.391 9.502 13.733 1.00 89.06 213 LYS A O 1
ATOM 1672 N N . GLN A 1 214 ? 7.733 11.149 13.016 1.00 93.56 214 GLN A N 1
ATOM 1673 C CA . GLN A 1 214 ? 6.669 11.920 12.355 1.00 93.56 214 GLN A CA 1
ATOM 1674 C C . GLN A 1 214 ? 6.510 11.570 10.875 1.00 93.56 214 GLN A C 1
ATOM 1676 O O . GLN A 1 214 ? 5.437 11.784 10.311 1.00 93.56 214 GLN A O 1
ATOM 1681 N N . ARG A 1 215 ? 7.569 11.037 10.257 1.00 91.69 215 ARG A N 1
ATOM 1682 C CA . ARG A 1 215 ? 7.609 10.652 8.850 1.00 91.69 215 ARG A CA 1
ATOM 1683 C C . ARG A 1 215 ? 8.118 9.224 8.728 1.00 91.69 215 ARG A C 1
ATOM 1685 O O . ARG A 1 215 ? 9.141 8.889 9.321 1.00 91.69 215 ARG A O 1
ATOM 1692 N N . PHE A 1 216 ? 7.416 8.432 7.934 1.00 89.44 216 PHE A N 1
ATOM 1693 C CA . PHE A 1 216 ? 7.775 7.067 7.571 1.00 89.44 216 PHE A CA 1
ATOM 1694 C C . PHE A 1 216 ? 7.976 7.009 6.068 1.00 89.44 216 PHE A C 1
ATOM 1696 O O . PHE A 1 216 ? 7.241 7.666 5.335 1.00 89.44 216 PHE A O 1
ATOM 1703 N N . GLN A 1 217 ? 8.963 6.243 5.619 1.00 87.38 217 GLN A N 1
ATOM 1704 C CA . GLN A 1 217 ? 9.229 6.032 4.204 1.00 87.38 217 GLN A CA 1
ATOM 1705 C C . GLN A 1 217 ? 9.143 4.538 3.923 1.00 87.38 217 GLN A C 1
ATOM 1707 O O . GLN A 1 217 ? 9.823 3.738 4.560 1.00 87.38 217 GLN A O 1
ATOM 1712 N N . LEU A 1 218 ? 8.282 4.181 2.982 1.00 85.56 218 LEU A N 1
ATOM 1713 C CA . LEU A 1 218 ? 8.166 2.842 2.435 1.00 85.56 218 LEU A CA 1
ATOM 1714 C C . LEU A 1 218 ? 8.803 2.851 1.052 1.00 85.56 218 LEU A C 1
ATOM 1716 O O . LEU A 1 218 ? 8.529 3.745 0.254 1.00 85.56 218 LEU A O 1
ATOM 1720 N N . ALA A 1 219 ? 9.631 1.859 0.762 1.00 82.81 219 ALA A N 1
ATOM 1721 C CA . ALA A 1 219 ? 10.100 1.612 -0.590 1.00 82.81 219 ALA A CA 1
ATOM 1722 C C . ALA A 1 219 ? 9.234 0.519 -1.217 1.00 82.81 219 ALA A C 1
ATOM 1724 O O . ALA A 1 219 ? 9.111 -0.574 -0.667 1.00 82.81 219 ALA A O 1
ATOM 1725 N N . VAL A 1 220 ? 8.621 0.818 -2.358 1.00 83.44 220 VAL A N 1
ATOM 1726 C CA . VAL A 1 220 ? 7.889 -0.159 -3.167 1.00 83.44 220 VAL A CA 1
ATOM 1727 C C . VAL A 1 220 ? 8.767 -0.536 -4.349 1.00 83.44 220 VAL A C 1
ATOM 1729 O O . VAL A 1 220 ? 9.273 0.343 -5.037 1.00 83.44 220 VAL A O 1
ATOM 1732 N N . GLY A 1 221 ? 8.950 -1.832 -4.576 1.00 83.38 221 GLY A N 1
ATOM 1733 C CA . GLY A 1 221 ? 9.693 -2.389 -5.705 1.00 83.38 221 GLY A CA 1
ATOM 1734 C C . GLY A 1 221 ? 8.848 -3.399 -6.477 1.00 83.38 221 GLY A C 1
ATOM 1735 O O . GLY A 1 221 ? 7.756 -3.775 -6.048 1.00 83.38 221 GLY A O 1
ATOM 1736 N N . LEU A 1 222 ? 9.353 -3.849 -7.624 1.00 80.25 222 LEU A N 1
ATOM 1737 C CA . LEU A 1 222 ? 8.735 -4.949 -8.365 1.00 80.25 222 LEU A CA 1
ATOM 1738 C C . LEU A 1 222 ? 9.075 -6.306 -7.729 1.00 80.25 222 LEU A C 1
ATOM 1740 O O . LEU A 1 222 ? 10.128 -6.472 -7.111 1.00 80.25 222 LEU A O 1
ATOM 1744 N N . LEU A 1 223 ? 8.181 -7.281 -7.918 1.00 78.50 223 LEU A N 1
ATOM 1745 C CA . LEU A 1 223 ? 8.372 -8.662 -7.467 1.00 78.50 223 LEU A CA 1
ATOM 1746 C C . LEU A 1 223 ? 9.625 -9.307 -8.094 1.00 78.50 223 LEU A C 1
ATOM 1748 O O . LEU A 1 223 ? 10.037 -8.900 -9.185 1.00 78.50 223 LEU A O 1
ATOM 1752 N N . PRO A 1 224 ? 10.208 -10.343 -7.461 1.00 75.94 224 PRO A N 1
ATOM 1753 C CA . PRO A 1 224 ? 11.388 -11.040 -7.972 1.00 75.94 224 PRO A CA 1
ATOM 1754 C C . PRO A 1 224 ? 11.236 -11.571 -9.400 1.00 75.94 224 PRO A C 1
ATOM 1756 O O . PRO A 1 224 ? 12.173 -11.501 -10.191 1.00 75.94 224 PRO A O 1
ATOM 1759 N N . GLU A 1 225 ? 10.044 -12.064 -9.719 1.00 73.75 225 GLU A N 1
ATOM 1760 C CA . GLU A 1 225 ? 9.646 -12.602 -11.022 1.00 73.75 225 GLU A CA 1
ATOM 1761 C C . GLU A 1 225 ? 9.494 -11.542 -12.127 1.00 73.75 225 GLU A C 1
ATOM 1763 O O . GLU A 1 225 ? 9.369 -11.898 -13.302 1.00 73.75 225 GLU A O 1
ATOM 1768 N N . ALA A 1 226 ? 9.514 -10.245 -11.797 1.00 78.38 226 ALA A N 1
ATOM 1769 C CA . ALA A 1 226 ? 9.569 -9.202 -12.815 1.00 78.38 226 ALA A CA 1
ATOM 1770 C C . ALA A 1 226 ? 10.899 -9.254 -13.587 1.00 78.38 226 ALA A C 1
ATOM 1772 O O . ALA A 1 226 ? 11.924 -9.709 -13.074 1.00 78.38 226 ALA A O 1
ATOM 1773 N N . GLN A 1 227 ? 10.889 -8.768 -14.834 1.00 77.94 227 GLN A N 1
ATOM 1774 C CA . GLN A 1 227 ? 12.094 -8.741 -15.665 1.00 77.94 227 GLN A CA 1
ATOM 1775 C C . GLN A 1 227 ? 13.206 -7.946 -14.975 1.00 77.94 227 GLN A C 1
ATOM 1777 O O . GLN A 1 227 ? 12.956 -6.913 -14.357 1.00 77.94 227 GLN A O 1
ATOM 1782 N N . PHE A 1 228 ? 14.441 -8.429 -15.094 1.00 76.88 228 PHE A N 1
ATOM 1783 C CA . PHE A 1 228 ? 15.608 -7.841 -14.436 1.00 76.88 228 PHE A CA 1
ATOM 1784 C C . PHE A 1 228 ? 15.780 -6.346 -14.761 1.00 76.88 228 PHE A C 1
ATOM 1786 O O . PHE A 1 228 ? 15.950 -5.537 -13.854 1.00 76.88 228 PHE A O 1
ATOM 1793 N N . SER A 1 229 ? 15.612 -5.971 -16.032 1.00 76.56 229 SER A N 1
ATOM 1794 C CA . SER A 1 229 ? 15.632 -4.581 -16.519 1.00 76.56 229 SER A CA 1
ATOM 1795 C C . SER A 1 229 ? 14.544 -3.683 -15.917 1.00 76.56 229 SER A C 1
ATOM 1797 O O . SER A 1 229 ? 14.669 -2.460 -15.906 1.00 76.56 229 SER A O 1
ATOM 1799 N N . ASP A 1 230 ? 13.447 -4.268 -15.431 1.00 80.25 230 ASP A N 1
ATOM 1800 C CA . ASP A 1 230 ? 12.353 -3.523 -14.802 1.00 80.25 230 ASP A CA 1
ATOM 1801 C C . ASP A 1 230 ? 12.672 -3.253 -13.322 1.00 80.25 230 ASP A C 1
ATOM 1803 O O . ASP A 1 230 ? 12.141 -2.314 -12.730 1.00 80.25 230 ASP A O 1
ATOM 1807 N N . ARG A 1 231 ? 13.526 -4.091 -12.723 1.00 80.19 231 ARG A N 1
ATOM 1808 C CA . ARG A 1 231 ? 13.860 -4.101 -11.294 1.00 80.19 231 ARG A CA 1
ATOM 1809 C C . ARG A 1 231 ? 15.119 -3.313 -10.962 1.00 80.19 231 ARG A C 1
ATOM 1811 O O . ARG A 1 231 ? 15.202 -2.773 -9.864 1.00 80.19 231 ARG A O 1
ATOM 1818 N N . PHE A 1 232 ? 16.075 -3.257 -11.881 1.00 82.88 232 PHE A N 1
ATOM 1819 C CA . PHE A 1 232 ? 17.382 -2.654 -11.649 1.00 82.88 232 PHE A CA 1
ATOM 1820 C C . PHE A 1 232 ? 17.718 -1.647 -12.751 1.00 82.88 232 PHE A C 1
ATOM 1822 O O . PHE A 1 232 ? 17.355 -1.835 -13.912 1.00 82.88 232 PHE A O 1
ATOM 1829 N N . LEU A 1 233 ? 18.389 -0.568 -12.367 1.00 80.56 233 LEU A N 1
ATOM 1830 C CA . LEU A 1 233 ? 19.115 0.332 -13.251 1.00 80.56 233 LEU A CA 1
ATOM 1831 C C . LEU A 1 233 ? 20.584 -0.084 -13.231 1.00 80.56 233 LEU A C 1
ATOM 1833 O O . LEU A 1 233 ? 21.101 -0.491 -12.190 1.00 80.56 233 LEU A O 1
ATOM 1837 N N . LEU A 1 234 ? 21.229 0.020 -14.387 1.00 75.88 234 LEU A N 1
ATOM 1838 C CA . LEU A 1 234 ? 22.680 -0.037 -14.467 1.00 75.88 234 LEU A CA 1
ATOM 1839 C C . LEU A 1 234 ? 23.220 1.320 -14.018 1.00 75.88 234 LEU A C 1
ATOM 1841 O O . LEU A 1 234 ? 22.721 2.351 -14.475 1.00 75.88 234 LEU A O 1
ATOM 1845 N N . ASP A 1 235 ? 24.198 1.313 -13.120 1.00 79.12 235 ASP A N 1
ATOM 1846 C CA . ASP A 1 235 ? 24.927 2.522 -12.752 1.00 79.12 235 ASP A CA 1
ATOM 1847 C C . ASP A 1 235 ? 25.859 2.926 -13.910 1.00 79.12 235 ASP A C 1
ATOM 1849 O O . ASP A 1 235 ? 26.950 2.378 -14.079 1.00 79.12 235 ASP A O 1
ATOM 1853 N N . GLU A 1 236 ? 25.385 3.833 -14.772 1.00 75.75 236 GLU A N 1
ATOM 1854 C CA . GLU A 1 236 ? 26.128 4.294 -15.955 1.00 75.75 236 GLU A CA 1
ATOM 1855 C C . GLU A 1 236 ? 27.447 4.980 -15.574 1.00 75.75 236 GLU A C 1
ATOM 1857 O O . GLU A 1 236 ? 28.436 4.797 -16.279 1.00 75.75 236 GLU A O 1
ATOM 1862 N N . GLU A 1 237 ? 27.493 5.701 -14.445 1.00 74.50 237 GLU A N 1
ATOM 1863 C CA . GLU A 1 237 ? 28.712 6.390 -13.990 1.00 74.50 237 GLU A CA 1
ATOM 1864 C C . GLU A 1 237 ? 29.828 5.383 -13.676 1.00 74.50 237 GLU A C 1
ATOM 1866 O O . GLU A 1 237 ? 31.004 5.625 -13.934 1.00 74.50 237 GLU A O 1
ATOM 1871 N N . ARG A 1 238 ? 29.451 4.203 -13.183 1.00 65.69 238 ARG A N 1
ATOM 1872 C CA . ARG A 1 238 ? 30.383 3.153 -12.767 1.00 65.69 238 ARG A CA 1
ATOM 1873 C C . ARG A 1 238 ? 30.841 2.263 -13.925 1.00 65.69 238 ARG A C 1
ATOM 1875 O O . ARG A 1 238 ? 31.974 1.786 -13.935 1.00 65.69 238 ARG A O 1
ATOM 1882 N N . LEU A 1 239 ? 29.988 2.106 -14.940 1.00 67.69 239 LEU A N 1
ATOM 1883 C CA . LEU A 1 239 ? 30.330 1.467 -16.216 1.00 67.69 239 LEU A CA 1
ATOM 1884 C C . LEU A 1 239 ? 31.425 2.225 -16.983 1.00 67.69 239 LEU A C 1
ATOM 1886 O O . LEU A 1 239 ? 32.184 1.596 -17.721 1.00 67.69 239 LEU A O 1
ATOM 1890 N N . GLU A 1 240 ? 31.513 3.547 -16.824 1.00 68.62 240 GLU A N 1
ATOM 1891 C CA . GLU A 1 240 ? 32.550 4.364 -17.466 1.00 68.62 240 GLU A CA 1
ATOM 1892 C C . GLU A 1 240 ? 33.919 4.224 -16.779 1.00 68.62 240 GLU A C 1
ATOM 1894 O O . GLU A 1 240 ? 34.942 4.195 -17.467 1.00 68.62 240 GLU A O 1
ATOM 1899 N N . ASP A 1 241 ? 33.943 4.058 -15.454 1.00 67.12 241 ASP A N 1
ATOM 1900 C CA . ASP A 1 241 ? 35.177 3.946 -14.663 1.00 67.12 241 ASP A CA 1
ATOM 1901 C C . ASP A 1 241 ? 35.796 2.534 -14.680 1.00 67.12 241 ASP A C 1
ATOM 1903 O O . ASP A 1 241 ? 37.000 2.390 -14.474 1.00 67.12 241 ASP A O 1
ATOM 1907 N N . GLY A 1 242 ? 35.004 1.488 -14.948 1.00 59.47 242 GLY A N 1
ATOM 1908 C CA . GLY A 1 242 ? 35.439 0.083 -14.909 1.00 59.47 242 GLY A CA 1
ATOM 1909 C C . GLY A 1 242 ? 36.067 -0.471 -16.195 1.00 59.47 242 GLY A C 1
ATOM 1910 O O . GLY A 1 242 ? 36.385 -1.661 -16.255 1.00 59.47 242 GLY A O 1
ATOM 1911 N N . ILE A 1 243 ? 36.242 0.341 -17.247 1.00 60.78 243 ILE A N 1
ATOM 1912 C CA . ILE A 1 243 ? 36.958 -0.087 -18.462 1.00 60.78 243 ILE A CA 1
ATOM 1913 C C . ILE A 1 243 ? 38.463 0.070 -18.226 1.00 60.78 243 ILE A C 1
ATOM 1915 O O . ILE A 1 243 ? 39.133 0.937 -18.795 1.00 60.78 243 ILE A O 1
ATOM 1919 N N . ASP A 1 244 ? 39.000 -0.806 -17.387 1.00 58.47 244 ASP A N 1
ATOM 1920 C CA . ASP A 1 244 ? 40.434 -1.020 -17.289 1.00 58.47 244 ASP A CA 1
ATOM 1921 C C . ASP A 1 244 ? 40.943 -1.469 -18.675 1.00 58.47 244 ASP A C 1
ATOM 1923 O O . ASP A 1 244 ? 40.504 -2.470 -19.251 1.00 58.47 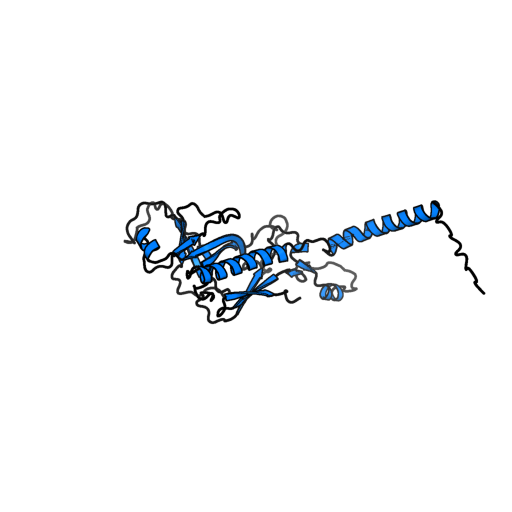244 ASP A O 1
ATOM 1927 N N . ASN A 1 245 ? 41.857 -0.689 -19.265 1.00 60.53 245 ASN A N 1
ATOM 1928 C CA . ASN A 1 245 ? 42.430 -0.900 -20.610 1.00 60.53 245 ASN A CA 1
ATOM 1929 C C . ASN A 1 245 ? 43.335 -2.149 -20.706 1.00 60.53 245 ASN A C 1
ATOM 1931 O O . ASN A 1 245 ? 44.056 -2.352 -21.686 1.00 60.53 245 ASN A O 1
ATOM 1935 N N . ASP A 1 246 ? 43.309 -2.990 -19.683 1.00 61.81 246 ASP A N 1
ATOM 1936 C CA . ASP A 1 246 ? 44.243 -4.066 -19.389 1.00 61.81 246 ASP A CA 1
ATOM 1937 C C . ASP A 1 246 ? 44.053 -5.279 -20.308 1.00 61.81 246 ASP A C 1
ATOM 1939 O O . ASP A 1 246 ? 44.850 -6.217 -20.287 1.00 61.81 246 ASP A O 1
ATOM 1943 N N . GLY A 1 247 ? 42.994 -5.297 -21.124 1.00 59.75 247 GLY A N 1
ATOM 1944 C CA . GLY A 1 247 ? 42.738 -6.335 -22.125 1.00 59.75 247 GLY A CA 1
ATOM 1945 C C . GLY A 1 247 ? 42.394 -7.720 -21.558 1.00 59.75 247 GLY A C 1
ATOM 1946 O O . GLY A 1 247 ? 42.012 -8.605 -22.322 1.00 59.75 247 GLY A O 1
ATOM 1947 N N . ASN A 1 248 ? 42.459 -7.911 -20.240 1.00 60.00 248 ASN A N 1
ATOM 1948 C CA . ASN A 1 248 ? 42.018 -9.117 -19.543 1.00 60.00 248 ASN A CA 1
ATOM 1949 C C . ASN A 1 248 ? 40.608 -8.903 -18.976 1.00 60.00 248 ASN A C 1
ATOM 1951 O O . ASN A 1 248 ? 40.405 -8.851 -17.770 1.00 60.00 248 ASN A O 1
ATOM 1955 N N . GLY A 1 249 ? 39.631 -8.763 -19.877 1.00 52.03 249 GLY A N 1
ATOM 1956 C CA . GLY A 1 249 ? 38.217 -8.540 -19.560 1.00 52.03 249 GLY A CA 1
ATOM 1957 C C . GLY A 1 249 ? 37.512 -9.772 -18.986 1.00 52.03 249 GLY A C 1
ATOM 1958 O O . GLY A 1 249 ? 36.626 -10.339 -19.624 1.00 52.03 249 GLY A O 1
ATOM 1959 N N . LEU A 1 250 ? 37.906 -10.193 -17.789 1.00 53.94 250 LEU A N 1
ATOM 1960 C CA . LEU A 1 250 ? 37.042 -10.948 -16.890 1.00 53.94 250 LEU A CA 1
ATOM 1961 C C . LEU A 1 250 ? 36.453 -9.924 -15.926 1.00 53.94 250 LEU A C 1
ATOM 1963 O O . LEU A 1 250 ? 37.111 -9.503 -14.985 1.00 53.94 250 LEU A O 1
ATOM 1967 N N . VAL A 1 251 ? 35.237 -9.471 -16.234 1.00 56.56 251 VAL A N 1
ATOM 1968 C CA . VAL A 1 251 ? 34.426 -8.686 -15.301 1.00 56.56 251 VAL A CA 1
ATOM 1969 C C . VAL A 1 251 ? 34.122 -9.616 -14.133 1.00 56.56 251 VAL A C 1
ATOM 1971 O O . VAL A 1 251 ? 33.262 -10.496 -14.242 1.00 56.56 251 VAL A O 1
ATOM 1974 N N . ASP A 1 252 ? 34.905 -9.488 -13.069 1.00 54.75 252 ASP A N 1
ATOM 1975 C CA . ASP A 1 252 ? 34.670 -10.196 -11.824 1.00 54.75 252 ASP A CA 1
ATOM 1976 C C . ASP A 1 252 ? 33.369 -9.640 -11.223 1.00 54.75 252 ASP A C 1
ATOM 1978 O O . ASP A 1 252 ? 33.305 -8.531 -10.716 1.00 54.75 252 ASP A O 1
ATOM 1982 N N . GLU A 1 253 ? 32.317 -10.443 -11.368 1.00 57.00 253 GLU A N 1
ATOM 1983 C CA . GLU A 1 253 ? 31.009 -10.356 -10.715 1.00 57.00 253 GLU A CA 1
ATOM 1984 C C . GLU A 1 253 ? 30.100 -9.155 -11.088 1.00 57.00 253 GLU A C 1
ATOM 1986 O O . GLU A 1 253 ? 30.201 -8.072 -10.521 1.00 57.00 253 GLU A O 1
ATOM 1991 N N . PRO A 1 254 ? 29.087 -9.360 -11.964 1.00 55.22 254 PRO A N 1
ATOM 1992 C CA . PRO A 1 254 ? 28.105 -8.337 -12.368 1.00 55.22 254 PRO A CA 1
ATOM 1993 C C . PRO A 1 254 ? 27.089 -7.950 -11.263 1.00 55.22 254 PRO A C 1
ATOM 1995 O O . PRO A 1 254 ? 25.937 -7.627 -11.558 1.00 55.22 254 PRO A O 1
ATOM 1998 N N . GLY A 1 255 ? 27.469 -8.050 -9.988 1.00 58.44 255 GLY A N 1
ATOM 1999 C CA . GLY A 1 255 ? 26.573 -7.901 -8.841 1.00 58.44 255 GLY A CA 1
ATOM 2000 C C . GLY A 1 255 ? 26.573 -6.520 -8.183 1.00 58.44 255 GLY A C 1
ATOM 2001 O O . GLY A 1 255 ? 25.536 -6.120 -7.653 1.00 58.44 255 GLY A O 1
ATOM 2002 N N . GLU A 1 256 ? 27.692 -5.790 -8.201 1.00 61.75 256 GLU A N 1
ATOM 2003 C CA . GLU A 1 256 ? 27.839 -4.577 -7.374 1.00 61.75 256 GLU A CA 1
ATOM 2004 C C . GLU A 1 256 ? 27.275 -3.293 -8.006 1.00 61.75 256 GLU A C 1
ATOM 2006 O O . GLU A 1 256 ? 26.979 -2.345 -7.280 1.00 61.75 256 GLU A O 1
ATOM 2011 N N . ASP A 1 257 ? 27.031 -3.279 -9.318 1.00 69.69 257 ASP A N 1
ATOM 2012 C CA . ASP A 1 257 ? 26.700 -2.051 -10.067 1.00 69.69 257 ASP A CA 1
ATOM 2013 C C . ASP A 1 257 ? 25.198 -1.906 -10.388 1.00 69.69 257 ASP A C 1
ATOM 2015 O O . ASP A 1 257 ? 24.791 -1.215 -11.326 1.00 69.69 257 ASP A O 1
ATOM 2019 N N . LEU A 1 258 ? 24.345 -2.600 -9.629 1.00 76.88 258 LEU A N 1
ATOM 2020 C CA . LEU A 1 258 ? 22.898 -2.620 -9.842 1.00 76.88 258 LEU A CA 1
ATOM 2021 C C . LEU A 1 258 ? 22.180 -1.722 -8.832 1.00 76.88 258 LEU A C 1
ATOM 2023 O O . LEU A 1 258 ? 22.106 -2.034 -7.641 1.00 76.88 258 LEU A O 1
ATOM 2027 N N . ILE A 1 259 ? 21.564 -0.646 -9.321 1.00 80.38 259 ILE A N 1
ATOM 2028 C CA . ILE A 1 259 ? 20.730 0.250 -8.512 1.00 80.38 259 ILE A CA 1
ATOM 2029 C C . ILE A 1 259 ? 19.279 -0.234 -8.574 1.00 80.38 259 ILE A C 1
ATOM 2031 O O . ILE A 1 259 ? 18.691 -0.368 -9.644 1.00 80.38 259 ILE A O 1
ATOM 2035 N N . GLU A 1 260 ? 18.657 -0.499 -7.428 1.00 79.44 260 GLU A N 1
ATOM 2036 C CA . GLU A 1 260 ? 17.259 -0.936 -7.389 1.00 79.44 260 GLU A CA 1
ATOM 2037 C C . GLU A 1 260 ? 16.291 0.164 -7.838 1.00 79.44 260 GLU A C 1
ATOM 2039 O O . GLU A 1 260 ? 16.301 1.291 -7.340 1.00 79.44 260 GLU A O 1
ATOM 2044 N N . ARG A 1 261 ? 15.357 -0.201 -8.720 1.00 81.62 261 ARG A N 1
ATOM 2045 C CA . ARG A 1 261 ? 14.202 0.633 -9.046 1.00 81.62 261 ARG A CA 1
ATOM 2046 C C . ARG A 1 261 ? 13.162 0.483 -7.955 1.00 81.62 261 ARG A C 1
ATOM 2048 O O . ARG A 1 261 ? 12.346 -0.438 -7.960 1.00 81.62 261 ARG A O 1
ATOM 2055 N N . LEU A 1 262 ? 13.196 1.423 -7.026 1.00 84.38 262 LEU A N 1
ATOM 2056 C CA . LEU A 1 262 ? 12.189 1.577 -5.986 1.00 84.38 262 LEU A CA 1
ATOM 2057 C C . LEU A 1 262 ? 11.323 2.794 -6.307 1.00 84.38 262 LEU A C 1
ATOM 2059 O O . LEU A 1 262 ? 11.711 3.624 -7.123 1.00 84.38 262 LEU A O 1
ATOM 2063 N N . VAL A 1 263 ? 10.152 2.894 -5.688 1.00 86.94 263 VAL A N 1
ATOM 2064 C CA . VAL A 1 263 ? 9.338 4.111 -5.588 1.00 86.94 263 VAL A CA 1
ATOM 2065 C C . VAL A 1 263 ? 9.087 4.368 -4.113 1.00 86.94 263 VAL A C 1
ATOM 2067 O O . VAL A 1 263 ? 8.623 3.485 -3.389 1.00 86.94 263 VAL A O 1
ATOM 2070 N N . GLY A 1 264 ? 9.416 5.575 -3.662 1.00 88.12 264 GLY A N 1
ATOM 2071 C CA . GLY A 1 264 ? 9.204 5.980 -2.283 1.00 88.12 264 GLY A CA 1
ATOM 2072 C C . GLY A 1 264 ? 7.743 6.335 -2.016 1.00 88.12 264 GLY A C 1
ATOM 2073 O O . GLY A 1 264 ? 7.075 6.989 -2.817 1.00 88.12 264 GLY A O 1
ATOM 2074 N N . ILE A 1 265 ? 7.234 5.921 -0.861 1.00 88.44 265 ILE A N 1
ATOM 2075 C CA . ILE A 1 265 ? 5.939 6.342 -0.335 1.00 88.44 265 ILE A CA 1
ATOM 2076 C C . ILE A 1 265 ? 6.155 6.870 1.076 1.00 88.44 265 ILE A C 1
ATOM 2078 O O . ILE A 1 265 ? 6.552 6.137 1.978 1.00 88.44 265 ILE A O 1
ATOM 2082 N N . GLU A 1 266 ? 5.890 8.155 1.271 1.00 92.50 266 GLU A N 1
ATOM 2083 C CA . GLU A 1 266 ? 5.989 8.814 2.566 1.00 92.50 266 GLU A CA 1
ATOM 2084 C C . GLU A 1 266 ? 4.635 8.845 3.278 1.00 92.50 266 GLU A C 1
ATOM 2086 O O . GLU A 1 266 ? 3.626 9.255 2.697 1.00 92.50 266 GLU A O 1
ATOM 2091 N N . LEU A 1 267 ? 4.625 8.473 4.560 1.00 91.25 267 LEU A N 1
ATOM 2092 C CA . LEU A 1 267 ? 3.479 8.601 5.457 1.00 91.25 267 LEU A CA 1
ATOM 2093 C C . LEU A 1 267 ? 3.798 9.576 6.589 1.00 91.25 267 LEU A C 1
ATOM 2095 O O . LEU A 1 267 ? 4.845 9.490 7.231 1.00 91.25 267 LEU A O 1
ATOM 2099 N N . PHE A 1 268 ? 2.867 10.483 6.865 1.00 94.38 268 PHE A N 1
ATOM 2100 C CA . PHE A 1 268 ? 2.997 11.497 7.908 1.00 94.38 268 PHE A CA 1
ATOM 2101 C C . PHE A 1 268 ? 2.103 11.148 9.097 1.00 94.38 268 PHE A C 1
ATOM 2103 O O . PHE A 1 268 ? 0.881 11.118 8.953 1.00 94.38 268 PHE A O 1
ATOM 2110 N N . LYS A 1 269 ? 2.688 10.945 10.283 1.00 93.44 269 LYS A N 1
ATOM 2111 C CA . LYS A 1 269 ? 1.971 10.488 11.486 1.00 93.44 269 LYS A CA 1
ATOM 2112 C C . LYS A 1 269 ? 0.775 11.377 11.840 1.00 93.44 269 LYS A C 1
ATOM 2114 O O . LYS A 1 269 ? -0.359 10.911 11.884 1.00 93.44 269 LYS A O 1
ATOM 2119 N N . SER A 1 270 ? 1.036 12.666 12.043 1.00 94.56 270 SER A N 1
ATOM 2120 C CA . SER A 1 270 ? 0.080 13.657 12.563 1.00 94.56 270 SER A CA 1
ATOM 2121 C C . SER A 1 270 ? -1.057 14.029 11.612 1.00 94.56 270 SER A C 1
ATOM 2123 O O . SER A 1 270 ? -2.024 14.655 12.021 1.00 94.56 270 SER A O 1
ATOM 2125 N N . THR A 1 271 ? -0.949 13.693 10.328 1.00 94.19 271 THR A N 1
ATOM 2126 C CA . THR A 1 271 ? -1.968 14.056 9.324 1.00 94.19 271 THR A CA 1
ATOM 2127 C C . THR A 1 271 ? -2.528 12.843 8.583 1.00 94.19 271 THR A C 1
ATOM 2129 O O . THR A 1 271 ? -3.436 12.981 7.755 1.00 94.19 271 THR A O 1
ATOM 2132 N N . GLY A 1 272 ? -1.900 11.680 8.784 1.00 89.94 272 GLY A N 1
ATOM 2133 C CA . GLY A 1 272 ? -2.019 10.500 7.932 1.00 89.94 272 GLY A CA 1
ATOM 2134 C C . GLY A 1 272 ? -1.772 10.784 6.455 1.00 89.94 272 GLY A C 1
ATOM 2135 O O . GLY A 1 272 ? -2.184 9.991 5.613 1.00 89.94 272 GLY A O 1
ATOM 2136 N N . ARG A 1 273 ? -1.179 11.933 6.090 1.00 93.94 273 ARG A N 1
ATOM 2137 C CA . ARG A 1 273 ? -0.932 12.264 4.687 1.00 93.94 273 ARG A CA 1
ATOM 2138 C C . ARG A 1 273 ? -0.041 11.179 4.098 1.00 93.94 273 ARG A C 1
ATOM 2140 O O . ARG A 1 273 ? 0.928 10.770 4.726 1.00 93.94 273 ARG A O 1
ATOM 2147 N N . VAL A 1 274 ? -0.373 10.757 2.887 1.00 91.19 274 VAL A N 1
ATOM 2148 C CA . VAL A 1 274 ? 0.445 9.852 2.083 1.00 91.19 274 VAL A CA 1
ATOM 2149 C C . VAL A 1 274 ? 0.956 10.658 0.896 1.00 91.19 274 VAL A C 1
ATOM 2151 O O . VAL A 1 274 ? 0.207 11.481 0.353 1.00 91.19 274 VAL A O 1
ATOM 2154 N N . GLN A 1 275 ? 2.211 10.468 0.504 1.00 93.38 275 GLN A N 1
ATOM 2155 C CA . GLN A 1 275 ? 2.804 11.063 -0.692 1.00 93.38 275 GLN A CA 1
ATOM 2156 C C . GLN A 1 275 ? 3.666 10.038 -1.410 1.00 93.38 275 GLN A C 1
ATOM 2158 O O . GLN A 1 275 ? 4.347 9.252 -0.767 1.00 93.38 275 GLN A O 1
ATOM 2163 N N . ILE A 1 276 ? 3.637 10.062 -2.738 1.00 91.06 276 ILE A N 1
ATOM 2164 C CA . ILE A 1 276 ? 4.623 9.347 -3.542 1.00 91.06 276 ILE A CA 1
ATOM 2165 C C . ILE A 1 276 ? 5.826 10.276 -3.662 1.00 91.06 276 ILE A C 1
ATOM 2167 O O . ILE A 1 276 ? 5.660 11.446 -4.017 1.00 91.06 276 ILE A O 1
ATOM 2171 N N . THR A 1 277 ? 7.006 9.774 -3.336 1.00 91.56 277 THR A N 1
ATOM 2172 C CA . THR A 1 277 ? 8.268 10.453 -3.593 1.00 91.56 277 THR A CA 1
ATOM 2173 C C . THR A 1 277 ? 8.944 9.790 -4.777 1.00 91.56 277 THR A C 1
ATOM 2175 O O . THR A 1 277 ? 9.045 8.564 -4.857 1.00 91.56 277 THR A O 1
ATOM 2178 N N . GLU A 1 278 ? 9.379 10.614 -5.728 1.00 81.31 278 GLU A N 1
ATOM 2179 C CA . GLU A 1 278 ? 10.321 10.143 -6.732 1.00 81.31 278 GLU A CA 1
ATOM 2180 C C . GLU A 1 278 ? 11.586 9.707 -6.003 1.00 81.31 278 GLU A C 1
ATOM 2182 O O . GLU A 1 278 ? 12.081 10.387 -5.098 1.00 81.31 278 GLU A O 1
ATOM 2187 N N . THR A 1 279 ? 12.039 8.512 -6.336 1.00 67.62 279 THR A N 1
ATOM 2188 C CA . THR A 1 279 ? 13.199 7.893 -5.710 1.00 67.62 279 THR A CA 1
ATOM 2189 C C . THR A 1 279 ? 14.407 8.757 -6.006 1.00 67.62 279 THR A C 1
ATOM 2191 O O . THR A 1 279 ? 14.577 9.217 -7.137 1.00 67.62 279 THR A O 1
ATOM 2194 N N . ALA A 1 280 ? 15.220 9.006 -4.980 1.00 50.28 280 ALA A N 1
ATOM 2195 C CA . ALA A 1 280 ? 16.530 9.591 -5.197 1.00 50.28 280 ALA A CA 1
ATOM 2196 C C . ALA A 1 280 ? 17.272 8.683 -6.187 1.00 50.28 280 ALA A C 1
ATOM 2198 O O . ALA A 1 280 ? 17.350 7.475 -5.952 1.00 50.28 280 ALA A O 1
ATOM 2199 N N . LYS A 1 281 ? 17.678 9.271 -7.316 1.00 49.06 281 LYS A N 1
ATOM 2200 C CA . LYS A 1 281 ? 18.634 8.655 -8.234 1.00 49.06 281 LYS A CA 1
ATOM 2201 C C . LYS A 1 281 ? 19.928 8.362 -7.492 1.00 49.06 281 LYS A C 1
ATOM 2203 O O . LYS A 1 281 ? 20.284 9.200 -6.628 1.00 49.06 281 LYS A O 1
#

pLDDT: mean 71.41, std 18.32, range [35.78, 97.88]

Radius of gyration: 28.5 Å; chains: 1; bounding box: 67×78×92 Å

Sequence (281 aa):
MHGRCERASAGLTLAELLVVLVIIGVMASIAIPMLYAAGALTGDKLGVAAREYYALLRAARIYAAANTVGAGLAYWLAPAPDNLYERRTLPRAWDNVKAVDRRYMNAYFMVRRLRREENAALGLDEDAEYFVPVQGRNGNVQLMDDLMCIYTRDNDDPVTDYALKPVDVCDLQGDWPPPPERVTPERESEVRVYGFYAHVFRPSGELDTSSTKQRFQLAVGLLPEAQFSDRFLLDEERLEDGIDNDGNGLVDEPGEDLIERLVGIELFKSTGRVQITETAK

Secondary structure (DSSP, 8-state):
----------PPPHHHHHHHHHHHHHHHHHHHHHHHHTTTTS--HHHHHHHHHHHHHHHHHHHHHHHTS-EEEEEEEEEP-TTTTTTS-PPPS-S-SSSTT-EEEEEEEEEEEPPHHHHHHTT--SSS-EEEE---SSS----S-SSEEEEE---S----TT-PEEEEEEE--S----PPS---SS-------EEEEEEEE-TTS-B--S---SEEEEEEE--TTS-HHHHEEE-HHHHHHT--TTS------TTTTEEE-EEEEEEETTT--EEEEPPP-

Foldseek 3Di:
DDDDDDDDPPDDDPVNVVVVVVVVVVVCVVVVVVCVLVCVVVPVVQVVVVVVVQVLLVVQLVCLQVVQWKKWKKFDWDQAPPDPPVPDDDDDDPVDDDRRPHTDTPDIFIKTWDALVRCVVLVHDSPWTKIATDADDPVGPDGDPPFKIKTFDPDPPLPDLAQWTKIWIFGSPDDDDDDDDDDDDDDDPPGDIDIITIFMAGNQSFTDGPDPDFKHKDWGADGPPPDPSRFWDFQPVVVVVPPPVPPPPPPPDPPPRTDTDIWIWMAGRGNRDIDIDHDDD